Protein AF-A0A9E2EL98-F1 (afdb_monomer)

Mean predicted aligned error: 14.35 Å

Sequence (299 aa):
DPASYAAAVPWDEVLGGDLSAVLELLADGTGERVPTVVANRTGRFPDSGSRRTQDLTLAYEVVGEVEAIPLMAARRTTMLVRRDTVLAWAQANAEISGWSDLELEAGDEPVDDNDLLLALQAWLVSTDSPGGVADFLGSIGQSPNLLQTRSGALEDASFSAPRWAFDYLRLLAFVSIPLAIVVYAFAVVEERRRIAVAHALLRRMGVGRSSASAALAIEVAALIALAALLGLATAAVLTFTVAGQFDPLPRLLPQLTPVIAAGAFALAALIAFVGATVVWWSARRSAARADIAEVLRVG

Radius of gyration: 35.28 Å; Cα contacts (8 Å, |Δi|>4): 208; chains: 1; bounding box: 67×45×109 Å

Secondary structure (DSSP, 8-state):
-HHHHHHHS-B-GGGTTSHHHHHHHTT---SSSEEEEEES--S---SEEEEE-SS-EEEEEEEEEES--TT--SSS-EEE--HHHHHHHHHHTTTTTTGGGS-----S----HHHHHSSS------SS-HHHHHHHHHHTT--------HHHHHTSHHHHHHHHHHHHHHHHHHHHHHHHHHHHHHHHHHHHHHHHHHHHHHHHTT--HHHHHHHHHHHHHHHHHHHHHHHHHHHHHHHHHHGGGS-S-TTS---------HHHHHHHHHHHHHHHHHHHHHHHHHHTTS-HHHHTT--

Structure (mmCIF, N/CA/C/O backbone):
data_AF-A0A9E2EL98-F1
#
_entry.id   AF-A0A9E2EL98-F1
#
loop_
_atom_site.group_PDB
_atom_site.id
_atom_site.type_symbol
_atom_site.label_atom_id
_atom_site.label_alt_id
_atom_site.label_comp_id
_atom_site.label_asym_id
_atom_site.label_entity_id
_atom_site.label_seq_id
_atom_site.pdbx_PDB_ins_code
_atom_site.Cartn_x
_atom_site.Cartn_y
_atom_site.Cartn_z
_atom_site.occupancy
_atom_site.B_iso_or_equiv
_atom_site.auth_seq_id
_atom_site.auth_comp_id
_atom_site.auth_asym_id
_atom_site.auth_atom_id
_atom_site.pdbx_PDB_model_num
ATOM 1 N N . ASP A 1 1 ? 25.372 -2.760 -14.343 1.00 47.16 1 ASP A N 1
ATOM 2 C CA . ASP A 1 1 ? 25.953 -3.498 -13.199 1.00 47.16 1 ASP A CA 1
ATOM 3 C C . ASP A 1 1 ? 25.507 -4.969 -13.217 1.00 47.16 1 ASP A C 1
ATOM 5 O O . ASP A 1 1 ? 24.315 -5.236 -13.084 1.00 47.16 1 ASP A O 1
ATOM 9 N N . PRO A 1 2 ? 26.431 -5.928 -13.412 1.00 51.78 2 PRO A N 1
ATOM 10 C CA . PRO A 1 2 ? 26.136 -7.363 -13.447 1.00 51.78 2 PRO A CA 1
ATOM 11 C C . PRO A 1 2 ? 25.634 -7.917 -12.113 1.00 51.78 2 PRO A C 1
ATOM 13 O O . PRO A 1 2 ? 24.841 -8.856 -12.112 1.00 51.78 2 PRO A O 1
ATOM 16 N N . ALA A 1 3 ? 26.060 -7.340 -10.983 1.00 53.78 3 ALA A N 1
ATOM 17 C CA . ALA A 1 3 ? 25.685 -7.832 -9.660 1.00 53.78 3 ALA A CA 1
ATOM 18 C C . ALA A 1 3 ? 24.202 -7.563 -9.367 1.00 53.78 3 ALA A C 1
ATOM 20 O O . ALA A 1 3 ? 23.475 -8.457 -8.931 1.00 53.78 3 ALA A O 1
ATOM 21 N N . SER A 1 4 ? 23.718 -6.358 -9.678 1.00 54.94 4 SER A N 1
ATOM 22 C CA . SER A 1 4 ? 22.285 -6.043 -9.608 1.00 54.94 4 SER A CA 1
ATOM 23 C C . SER A 1 4 ? 21.458 -6.777 -10.665 1.00 54.94 4 SER A C 1
ATOM 25 O O . SER A 1 4 ? 20.308 -7.114 -10.394 1.00 54.94 4 SER A O 1
ATOM 27 N N . TYR A 1 5 ? 22.029 -7.084 -11.833 1.00 57.28 5 TYR A N 1
ATOM 28 C CA . TYR A 1 5 ? 21.361 -7.875 -12.871 1.00 57.28 5 TYR A CA 1
ATOM 29 C C . TYR A 1 5 ? 21.137 -9.331 -12.427 1.00 57.28 5 TYR A C 1
ATOM 31 O O . TYR A 1 5 ? 20.024 -9.841 -12.546 1.00 57.28 5 TYR A O 1
ATOM 39 N N . ALA A 1 6 ? 22.151 -9.965 -11.827 1.00 58.38 6 ALA A N 1
ATOM 40 C CA . ALA A 1 6 ? 22.045 -11.306 -11.250 1.00 58.38 6 ALA A CA 1
ATOM 41 C C . ALA A 1 6 ? 21.023 -11.376 -10.101 1.00 58.38 6 ALA A C 1
ATOM 43 O O . ALA A 1 6 ? 20.295 -12.354 -9.979 1.00 58.38 6 ALA A O 1
ATOM 44 N N . ALA A 1 7 ? 20.921 -10.321 -9.287 1.00 57.41 7 ALA A N 1
ATOM 45 C CA . ALA A 1 7 ? 19.943 -10.248 -8.200 1.00 57.41 7 ALA A CA 1
ATOM 46 C C . ALA A 1 7 ? 18.507 -9.935 -8.669 1.00 57.41 7 ALA A C 1
ATOM 48 O O . ALA A 1 7 ? 17.549 -10.245 -7.961 1.00 57.41 7 ALA A O 1
ATOM 49 N N . ALA A 1 8 ? 18.345 -9.287 -9.827 1.00 56.75 8 ALA A N 1
ATOM 50 C CA . ALA A 1 8 ? 17.046 -8.857 -10.346 1.00 56.75 8 ALA A CA 1
ATOM 51 C C . ALA A 1 8 ? 16.354 -9.907 -11.226 1.00 56.75 8 ALA A C 1
ATOM 53 O O . ALA A 1 8 ? 15.151 -9.788 -11.473 1.00 56.75 8 ALA A O 1
ATOM 54 N N . VAL A 1 9 ? 17.095 -10.906 -11.708 1.00 59.84 9 VAL A N 1
ATOM 55 C CA . VAL A 1 9 ? 16.595 -11.927 -12.628 1.00 59.84 9 VAL A CA 1
ATOM 56 C C . VAL A 1 9 ? 16.722 -13.301 -11.981 1.00 59.84 9 VAL A C 1
ATOM 58 O O . VAL A 1 9 ? 17.837 -13.719 -11.677 1.00 59.84 9 VAL A O 1
ATOM 61 N N . PRO A 1 10 ? 15.614 -14.033 -11.783 1.00 62.38 10 PRO A N 1
ATOM 62 C CA . PRO A 1 10 ? 15.695 -15.451 -11.481 1.00 62.38 10 PRO A CA 1
ATOM 63 C C . PRO A 1 10 ? 16.167 -16.178 -12.747 1.00 62.38 10 PRO A C 1
ATOM 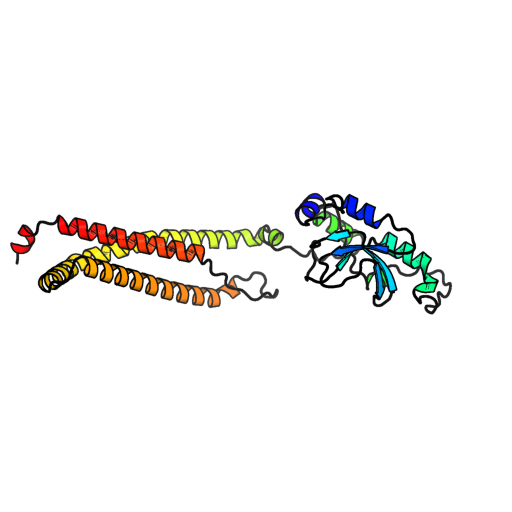65 O O . PRO A 1 10 ? 15.384 -16.426 -13.666 1.00 62.38 10 PRO A O 1
ATOM 68 N N . TRP A 1 11 ? 17.470 -16.446 -12.822 1.00 67.44 11 TRP A N 1
ATOM 69 C CA . TRP A 1 11 ? 18.055 -17.281 -13.868 1.00 67.44 11 TRP A CA 1
ATOM 70 C C . TRP A 1 11 ? 17.629 -18.730 -13.658 1.00 67.44 11 TRP A C 1
ATOM 72 O O . TRP A 1 11 ? 17.652 -19.226 -12.532 1.00 67.44 11 TRP A O 1
ATOM 82 N N . ASP A 1 12 ? 17.259 -19.405 -14.742 1.00 68.19 12 ASP A N 1
ATOM 83 C CA . ASP A 1 12 ? 17.154 -20.861 -14.745 1.00 68.19 12 ASP A CA 1
ATOM 84 C C . ASP A 1 12 ? 18.538 -21.461 -14.426 1.00 68.19 12 ASP A C 1
ATOM 86 O O . ASP A 1 12 ? 19.564 -20.927 -14.860 1.00 68.19 12 ASP A O 1
ATOM 90 N N . GLU A 1 13 ? 18.585 -22.561 -13.669 1.00 71.50 13 GLU A N 1
ATOM 91 C CA . GLU A 1 13 ? 19.832 -23.271 -13.344 1.00 71.50 13 GLU A CA 1
ATOM 92 C C . GLU A 1 13 ? 20.600 -23.676 -14.613 1.00 71.50 13 GLU A C 1
ATOM 94 O O . GLU A 1 13 ? 21.832 -23.714 -14.609 1.00 71.50 13 GLU A O 1
ATOM 99 N N . VAL A 1 14 ? 19.884 -23.899 -15.721 1.00 67.06 14 VAL A N 1
ATOM 100 C CA . VAL A 1 14 ? 20.458 -24.221 -17.037 1.00 67.06 14 VAL A CA 1
ATOM 101 C C . VAL A 1 14 ? 21.307 -23.074 -17.606 1.00 67.06 14 VAL A C 1
ATOM 103 O O . VAL A 1 14 ? 22.232 -23.321 -18.375 1.00 67.06 14 VAL A O 1
ATOM 106 N N . LEU A 1 15 ? 21.050 -21.826 -17.208 1.00 69.75 15 LEU A N 1
ATOM 107 C CA . LEU A 1 15 ? 21.740 -20.637 -17.719 1.00 69.75 15 LEU A CA 1
ATOM 108 C C . LEU A 1 15 ? 22.993 -20.251 -16.915 1.00 69.75 15 LEU A C 1
ATOM 110 O O . LEU A 1 15 ? 23.554 -19.184 -17.139 1.00 69.75 15 LEU A O 1
ATOM 114 N N . GLY A 1 16 ? 23.436 -21.089 -15.971 1.00 66.19 16 GLY A N 1
ATOM 115 C CA . GLY A 1 16 ? 24.693 -20.893 -15.234 1.00 66.19 16 GLY A CA 1
ATOM 116 C C . GLY A 1 16 ? 24.658 -19.807 -14.150 1.00 66.19 16 GLY A C 1
ATOM 117 O O . GLY A 1 16 ? 25.671 -19.563 -13.500 1.00 66.19 16 GLY A O 1
ATOM 118 N N . GLY A 1 17 ? 23.500 -19.184 -13.909 1.00 71.44 17 GLY A N 1
ATOM 119 C CA . GLY A 1 17 ? 23.267 -18.262 -12.791 1.00 71.44 17 GLY A CA 1
ATOM 120 C C . GLY A 1 17 ? 23.860 -16.855 -12.942 1.00 71.44 17 GLY A C 1
ATOM 121 O O . GLY A 1 17 ? 23.625 -16.016 -12.069 1.00 71.44 17 GLY A O 1
ATOM 122 N N . ASP A 1 18 ? 24.590 -16.568 -14.023 1.00 77.69 18 ASP A N 1
ATOM 123 C CA . ASP A 1 18 ? 25.124 -15.238 -14.313 1.00 77.69 18 ASP A CA 1
ATOM 124 C C . ASP A 1 18 ? 24.991 -14.838 -15.795 1.00 77.69 18 ASP A C 1
ATOM 126 O O . ASP A 1 18 ? 24.697 -15.641 -16.679 1.00 77.69 18 ASP A O 1
ATOM 130 N N . LEU A 1 19 ? 25.177 -13.542 -16.065 1.00 77.88 19 LEU A N 1
ATOM 131 C CA . LEU A 1 19 ? 25.077 -12.982 -17.415 1.00 77.88 19 LEU A CA 1
ATOM 132 C C . LEU A 1 19 ? 26.160 -13.530 -18.358 1.00 77.88 19 LEU A C 1
ATOM 134 O O . LEU A 1 19 ? 25.923 -13.625 -19.560 1.00 77.88 19 LEU A O 1
ATOM 138 N N . SER A 1 20 ? 27.342 -13.867 -17.843 1.00 81.81 20 SER A N 1
ATOM 139 C CA . SER A 1 20 ? 28.461 -14.340 -18.661 1.00 81.81 20 SER A CA 1
ATOM 140 C C . SER A 1 20 ? 28.147 -15.709 -19.257 1.00 81.81 20 SER A C 1
ATOM 142 O O . SER A 1 20 ? 28.318 -15.897 -20.458 1.00 81.81 20 SER A O 1
ATOM 144 N N . ALA A 1 21 ? 27.589 -16.616 -18.455 1.00 83.88 21 ALA A N 1
ATOM 145 C CA . ALA A 1 21 ? 27.146 -17.933 -18.895 1.00 83.88 21 ALA A CA 1
ATOM 146 C C . ALA A 1 21 ? 26.037 -17.841 -19.957 1.00 83.88 21 ALA A C 1
ATOM 148 O O . ALA A 1 21 ? 26.081 -18.544 -20.964 1.00 83.88 21 ALA A O 1
ATOM 149 N N . VAL A 1 22 ? 25.090 -16.909 -19.799 1.00 84.00 22 VAL A N 1
ATOM 150 C CA . VAL A 1 22 ? 24.064 -16.630 -20.821 1.00 84.00 22 VAL A CA 1
ATOM 151 C C . VAL A 1 22 ? 24.697 -16.134 -22.124 1.00 84.00 22 VAL A C 1
ATOM 153 O O . VAL A 1 22 ? 24.295 -16.556 -23.207 1.00 84.00 22 VAL A O 1
ATOM 156 N N . LEU A 1 23 ? 25.683 -15.238 -22.043 1.00 86.00 23 LEU A N 1
ATOM 157 C CA . LEU A 1 23 ? 26.374 -14.706 -23.220 1.00 86.00 23 LEU A CA 1
ATOM 158 C C . LEU A 1 23 ? 27.228 -15.764 -23.929 1.00 86.00 23 LEU A C 1
ATOM 160 O O . LEU A 1 23 ? 27.284 -15.746 -25.159 1.00 86.00 23 LEU A O 1
ATOM 164 N N . GLU A 1 24 ? 27.860 -16.675 -23.188 1.00 89.19 24 GLU A N 1
ATOM 165 C CA . GLU A 1 24 ? 28.582 -17.830 -23.741 1.00 89.19 24 GLU A CA 1
ATOM 166 C C . GLU A 1 24 ? 27.625 -18.799 -24.440 1.00 89.19 24 GLU A C 1
ATOM 168 O O . GLU A 1 24 ? 27.861 -19.192 -25.580 1.00 89.19 24 GLU A O 1
ATOM 173 N N . LEU A 1 25 ? 26.488 -19.096 -23.815 1.00 87.94 25 LEU A N 1
ATOM 174 C CA . LEU A 1 25 ? 25.453 -19.968 -24.369 1.00 87.94 25 LEU A CA 1
ATOM 175 C C . LEU A 1 25 ? 24.800 -19.377 -25.636 1.00 87.94 25 LEU A C 1
ATOM 177 O O . LEU A 1 25 ? 24.469 -20.104 -26.568 1.00 87.94 25 LEU A O 1
ATOM 181 N N . LEU A 1 26 ? 24.684 -18.048 -25.728 1.00 89.69 26 LEU A N 1
ATOM 182 C CA . LEU A 1 26 ? 24.273 -17.348 -26.955 1.00 89.69 26 LEU A CA 1
ATOM 183 C C . LEU A 1 26 ? 25.394 -17.229 -28.010 1.00 89.69 26 LEU A C 1
ATOM 185 O O . LEU A 1 26 ? 25.130 -16.811 -29.143 1.00 89.69 26 LEU A O 1
ATOM 189 N N . ALA A 1 27 ? 26.643 -17.543 -27.657 1.00 89.50 27 ALA A N 1
ATOM 190 C CA . ALA A 1 27 ? 27.786 -17.504 -28.567 1.00 89.50 27 ALA A CA 1
ATOM 191 C C . ALA A 1 27 ? 28.021 -18.838 -29.293 1.00 89.50 27 ALA A C 1
ATOM 193 O O . ALA A 1 27 ? 28.543 -18.820 -30.405 1.00 89.50 27 ALA A O 1
ATOM 194 N N . ASP A 1 28 ? 27.619 -19.968 -28.702 1.00 83.88 28 ASP A N 1
ATOM 195 C CA . ASP A 1 28 ? 27.932 -21.331 -29.173 1.00 83.88 28 ASP A CA 1
ATOM 196 C C . ASP A 1 28 ? 27.048 -21.820 -30.346 1.00 83.88 28 ASP A C 1
ATOM 198 O O . ASP A 1 28 ? 26.645 -22.978 -30.438 1.00 83.88 28 ASP A O 1
ATOM 202 N N . GLY A 1 29 ? 26.677 -20.916 -31.256 1.00 75.12 29 GLY A N 1
ATOM 203 C CA . GLY A 1 29 ? 25.780 -21.227 -32.369 1.00 75.12 29 GLY A CA 1
ATOM 204 C C . GLY A 1 29 ? 26.440 -22.083 -33.457 1.00 75.12 29 GLY A C 1
ATOM 205 O O . GLY A 1 29 ? 27.493 -21.735 -33.983 1.00 75.12 29 GLY A O 1
ATOM 206 N N . THR A 1 30 ? 25.761 -23.150 -33.885 1.00 62.72 30 THR A N 1
ATOM 207 C CA . THR A 1 30 ? 26.194 -24.099 -34.936 1.00 62.72 30 THR A CA 1
ATOM 208 C C . THR A 1 30 ? 26.043 -23.576 -36.375 1.00 62.72 30 THR A C 1
ATOM 210 O O . THR A 1 30 ? 26.222 -24.322 -37.335 1.00 62.72 30 THR A O 1
ATOM 213 N N . GLY A 1 31 ? 25.717 -22.292 -36.556 1.00 75.62 31 GLY A N 1
ATOM 214 C CA . GLY A 1 31 ? 25.619 -21.621 -37.859 1.00 75.62 31 GLY A CA 1
ATOM 215 C C . GLY A 1 31 ? 24.298 -21.823 -38.615 1.00 75.62 31 GLY A C 1
ATOM 216 O O . GLY A 1 31 ? 23.915 -20.948 -39.388 1.00 75.62 31 GLY A O 1
ATOM 217 N N . GLU A 1 32 ? 23.549 -22.903 -38.367 1.00 88.44 32 GLU A N 1
ATOM 218 C CA . GLU A 1 32 ? 22.250 -23.133 -39.031 1.00 88.44 32 GLU A CA 1
ATOM 219 C C . GLU A 1 32 ? 21.087 -22.378 -38.366 1.00 88.44 32 GLU A C 1
ATOM 221 O O . GLU A 1 32 ? 20.127 -21.980 -39.033 1.00 88.44 32 GLU A O 1
ATOM 226 N N . ARG A 1 33 ? 21.155 -22.155 -37.049 1.00 92.06 33 ARG A N 1
ATOM 227 C CA . ARG A 1 33 ? 20.121 -21.475 -36.256 1.00 92.06 33 ARG A CA 1
ATOM 228 C C . ARG A 1 33 ? 20.754 -20.541 -35.240 1.00 92.06 33 ARG A C 1
ATOM 230 O O . ARG A 1 33 ? 21.850 -20.795 -34.748 1.00 92.06 33 ARG A O 1
ATOM 237 N N . VAL A 1 34 ? 20.040 -19.471 -34.907 1.00 92.81 34 VAL A N 1
ATOM 238 C CA . VAL A 1 34 ? 20.481 -18.507 -33.904 1.00 92.81 34 VAL A CA 1
ATOM 239 C C . VAL A 1 34 ? 20.081 -18.990 -32.506 1.00 92.81 34 VAL A C 1
ATOM 241 O O . VAL A 1 34 ? 18.877 -19.085 -32.223 1.00 92.81 34 VAL A O 1
ATOM 244 N N . PRO A 1 35 ? 21.054 -19.271 -31.617 1.00 94.44 35 PRO A N 1
ATOM 245 C CA . PRO A 1 35 ? 20.766 -19.582 -30.226 1.00 94.44 35 PRO A CA 1
ATOM 246 C C . PRO A 1 35 ? 20.025 -18.403 -29.594 1.00 94.44 35 PRO A C 1
ATOM 248 O O . PRO A 1 35 ? 20.417 -17.241 -29.721 1.00 94.44 35 PRO A O 1
ATOM 251 N N . THR A 1 36 ? 18.898 -18.709 -28.966 1.00 92.06 36 THR A N 1
ATOM 252 C CA . THR A 1 36 ? 17.969 -17.741 -28.392 1.00 92.06 36 THR A CA 1
ATOM 253 C C . THR A 1 36 ? 17.626 -18.127 -26.962 1.00 92.06 36 THR A C 1
ATOM 255 O O . THR A 1 36 ? 17.241 -19.264 -26.697 1.00 92.06 36 THR A O 1
ATOM 258 N N . VAL A 1 37 ? 17.669 -17.165 -26.045 1.00 91.31 37 VAL A N 1
ATOM 259 C CA . VAL A 1 37 ? 17.065 -17.320 -24.716 1.00 91.31 37 VAL A CA 1
ATOM 260 C C . VAL A 1 37 ? 15.674 -16.700 -24.739 1.00 91.31 37 VAL A C 1
ATOM 262 O O . VAL A 1 37 ? 15.493 -15.567 -25.189 1.00 91.31 37 VAL A O 1
ATOM 265 N N . VAL A 1 38 ? 14.662 -17.439 -24.292 1.00 90.12 38 VAL A N 1
ATOM 266 C CA . VAL A 1 38 ? 13.271 -16.971 -24.315 1.00 90.12 38 VAL A CA 1
ATOM 267 C C . VAL A 1 38 ? 12.865 -16.490 -22.935 1.00 90.12 38 VAL A C 1
ATOM 269 O O . VAL A 1 38 ? 12.894 -17.239 -21.967 1.00 90.12 38 VAL A O 1
ATOM 272 N N . ALA A 1 39 ? 12.423 -15.242 -22.853 1.00 88.00 39 ALA A N 1
ATOM 273 C CA . ALA A 1 39 ? 11.878 -14.688 -21.630 1.00 88.00 39 ALA A CA 1
ATOM 274 C C . ALA A 1 39 ? 10.357 -14.705 -21.617 1.00 88.00 39 ALA A C 1
ATOM 276 O O . ALA A 1 39 ? 9.718 -14.321 -22.606 1.00 88.00 39 ALA A O 1
ATOM 277 N N . ASN A 1 40 ? 9.788 -15.082 -20.469 1.00 84.62 40 ASN A N 1
ATOM 278 C CA . ASN A 1 40 ? 8.350 -15.113 -20.225 1.00 84.62 40 ASN A CA 1
ATOM 279 C C . ASN A 1 40 ? 7.621 -15.892 -21.341 1.00 84.62 40 ASN A C 1
ATOM 281 O O . ASN A 1 40 ? 6.801 -15.352 -22.102 1.00 84.62 40 ASN A O 1
ATOM 285 N N . ARG A 1 41 ? 7.979 -17.174 -21.491 1.00 84.81 41 ARG A N 1
ATOM 286 C CA . ARG A 1 41 ? 7.365 -18.08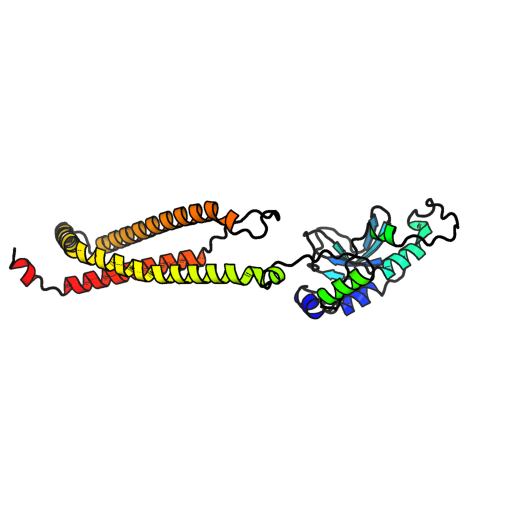8 -22.460 1.00 84.81 41 ARG A CA 1
ATOM 287 C C . ARG A 1 41 ? 5.882 -18.246 -22.122 1.00 84.81 41 ARG A C 1
ATOM 289 O O . ARG A 1 41 ? 5.501 -18.883 -21.147 1.00 84.81 41 ARG A O 1
ATOM 296 N N . THR A 1 42 ? 5.023 -17.628 -22.928 1.00 77.88 42 THR A N 1
ATOM 297 C CA . THR A 1 42 ? 3.569 -17.694 -22.758 1.00 77.88 42 THR A CA 1
ATOM 298 C C . THR A 1 42 ? 2.970 -18.512 -23.894 1.00 77.88 42 THR A C 1
ATOM 300 O O . THR A 1 42 ? 3.159 -18.208 -25.071 1.00 77.88 42 THR A O 1
ATOM 303 N N . GLY A 1 43 ? 2.245 -19.578 -23.551 1.00 81.12 43 GLY A N 1
ATOM 304 C CA . GLY A 1 43 ? 1.627 -20.470 -24.534 1.00 81.12 43 GLY A CA 1
ATOM 305 C C . GLY A 1 43 ? 2.620 -21.392 -25.255 1.00 81.12 43 GLY A C 1
ATOM 306 O O . GLY A 1 43 ? 3.652 -21.770 -24.711 1.00 81.12 43 GLY A O 1
ATOM 307 N N . ARG A 1 44 ? 2.282 -21.796 -26.488 1.00 79.25 44 ARG A N 1
ATOM 308 C CA . ARG A 1 44 ? 3.093 -22.706 -27.320 1.00 79.25 44 ARG A CA 1
ATOM 309 C C . ARG A 1 44 ? 4.110 -21.932 -28.162 1.00 79.25 44 ARG A C 1
ATOM 311 O O . ARG A 1 44 ? 3.989 -21.872 -29.383 1.00 79.25 44 ARG A O 1
ATOM 318 N N . PHE A 1 45 ? 5.094 -21.317 -27.520 1.00 85.31 45 PHE A N 1
ATOM 319 C CA . PHE A 1 45 ? 6.337 -20.989 -28.225 1.00 85.31 45 PHE A CA 1
ATOM 320 C C . PHE A 1 45 ? 7.070 -22.317 -28.488 1.00 85.31 45 PHE A C 1
ATOM 322 O O . PHE A 1 45 ? 7.057 -23.132 -27.573 1.00 85.31 45 PHE A O 1
ATOM 329 N N . PRO A 1 46 ? 7.591 -22.630 -29.684 1.00 90.69 46 PRO A N 1
ATOM 330 C CA . PRO A 1 46 ? 8.312 -23.883 -29.932 1.00 90.69 46 PRO A CA 1
ATOM 331 C C . PRO A 1 46 ? 9.802 -23.765 -29.560 1.00 90.69 46 PRO A C 1
ATOM 333 O O . PRO A 1 46 ? 10.349 -22.667 -29.562 1.00 90.69 46 PRO A O 1
ATOM 336 N N . ASP A 1 47 ? 10.462 -24.894 -29.272 1.00 93.62 47 ASP A N 1
ATOM 337 C CA . ASP A 1 47 ? 11.896 -24.925 -28.908 1.00 93.62 47 ASP A CA 1
ATOM 338 C C . ASP A 1 47 ? 12.817 -24.590 -30.087 1.00 93.62 47 ASP A C 1
ATOM 340 O O . ASP A 1 47 ? 13.979 -24.251 -29.918 1.00 93.62 47 ASP A O 1
ATOM 344 N N . SER A 1 48 ? 12.303 -24.660 -31.311 1.00 93.69 48 SER A N 1
ATOM 345 C CA . SER A 1 48 ? 12.982 -24.139 -32.490 1.00 93.69 48 SER A CA 1
ATOM 346 C C . SER A 1 48 ? 11.975 -23.765 -33.568 1.00 93.69 48 SER A C 1
ATOM 348 O O . SER A 1 48 ? 10.829 -24.228 -33.570 1.00 93.69 48 SER A O 1
ATOM 350 N N . GLY A 1 49 ? 12.391 -22.911 -34.496 1.00 90.94 49 GLY A N 1
ATOM 351 C CA . GLY A 1 49 ? 11.558 -22.519 -35.623 1.00 90.94 49 GLY A CA 1
ATOM 352 C C . GLY A 1 49 ? 12.142 -21.344 -36.386 1.00 90.94 49 GLY A C 1
ATOM 353 O O . GLY A 1 49 ? 13.309 -21.005 -36.239 1.00 90.94 49 GLY A O 1
ATOM 354 N N . SER A 1 50 ? 11.311 -20.705 -37.199 1.00 88.62 50 SER A N 1
ATOM 355 C CA . SER A 1 50 ? 11.648 -19.455 -37.875 1.00 88.62 50 SER A CA 1
ATOM 356 C C . SER A 1 50 ? 10.714 -18.347 -37.404 1.00 88.62 50 SER A C 1
ATOM 358 O O . SER A 1 50 ? 9.492 -18.531 -37.373 1.00 88.62 50 SER A O 1
ATOM 360 N N . ARG A 1 51 ? 11.260 -17.188 -37.042 1.00 85.25 51 ARG A N 1
ATOM 361 C CA . ARG A 1 51 ? 10.494 -16.000 -36.665 1.00 85.25 51 ARG A CA 1
ATOM 362 C C . ARG A 1 51 ? 10.717 -14.924 -37.718 1.00 85.25 51 ARG A C 1
ATOM 364 O O . ARG A 1 51 ? 11.837 -14.473 -37.912 1.00 85.25 51 ARG A O 1
ATOM 371 N N . ARG A 1 52 ? 9.643 -14.503 -38.382 1.00 79.88 52 ARG A N 1
ATOM 372 C CA . ARG A 1 52 ? 9.685 -13.380 -39.319 1.00 79.88 52 ARG A CA 1
ATOM 373 C C . ARG A 1 52 ? 9.537 -12.065 -38.550 1.00 79.88 52 ARG A C 1
ATOM 375 O O . ARG A 1 52 ? 8.515 -11.858 -37.892 1.00 79.88 52 ARG A O 1
ATOM 382 N N . THR A 1 53 ? 10.564 -11.225 -38.591 1.00 75.75 53 THR A N 1
ATOM 383 C CA . THR A 1 53 ? 10.484 -9.789 -38.291 1.00 75.75 53 THR A CA 1
ATOM 384 C C . THR A 1 53 ? 10.030 -9.048 -39.554 1.00 75.75 53 THR A C 1
ATOM 386 O O . THR A 1 53 ? 9.619 -9.685 -40.526 1.00 75.75 53 THR A O 1
ATOM 389 N N . GLN A 1 54 ? 10.026 -7.714 -39.548 1.00 70.00 54 GLN A N 1
ATOM 390 C CA . GLN A 1 54 ? 9.676 -6.956 -40.754 1.00 70.00 54 GLN A CA 1
ATOM 391 C C . GLN A 1 54 ? 10.643 -7.275 -41.909 1.00 70.00 54 GLN A C 1
ATOM 393 O O . GLN A 1 54 ? 10.176 -7.541 -43.017 1.00 70.00 54 GLN A O 1
ATOM 398 N N . ASP A 1 55 ? 11.936 -7.418 -41.598 1.00 68.00 55 ASP A N 1
ATOM 399 C CA . ASP A 1 55 ? 13.006 -7.444 -42.606 1.00 68.00 55 ASP A CA 1
ATOM 400 C C . ASP A 1 55 ? 13.807 -8.761 -42.638 1.00 68.00 55 ASP A C 1
ATOM 402 O O . ASP A 1 55 ? 14.574 -9.018 -43.566 1.00 68.00 55 ASP A O 1
ATOM 406 N N . LEU A 1 56 ? 13.626 -9.640 -41.642 1.00 77.12 56 LEU A N 1
ATOM 407 C CA . LEU A 1 56 ? 14.402 -10.875 -41.514 1.00 77.12 56 LEU A CA 1
ATOM 408 C C . LEU A 1 56 ? 13.532 -12.058 -41.085 1.00 77.12 56 LEU A C 1
ATOM 410 O O . LEU A 1 56 ? 12.752 -11.978 -40.138 1.00 77.12 56 LEU A O 1
ATOM 414 N N . THR A 1 57 ? 13.704 -13.205 -41.739 1.00 84.19 57 THR A N 1
ATOM 415 C CA . THR A 1 57 ? 13.198 -14.481 -41.214 1.00 84.19 57 THR A CA 1
ATOM 416 C C . THR A 1 57 ? 14.318 -15.168 -40.452 1.00 84.19 57 THR A C 1
ATOM 418 O O . THR A 1 57 ? 15.177 -15.784 -41.061 1.00 84.19 57 THR A O 1
ATOM 421 N N . LEU A 1 58 ? 14.315 -15.053 -39.125 1.00 87.50 58 LEU A N 1
ATOM 422 C CA . LEU A 1 58 ? 15.352 -15.591 -38.248 1.00 87.50 58 LEU A CA 1
ATOM 423 C C . LEU A 1 58 ? 15.054 -17.050 -37.889 1.00 87.50 58 LEU A C 1
ATOM 425 O O . LEU A 1 58 ? 14.057 -17.316 -37.209 1.00 87.50 58 LEU A O 1
ATOM 429 N N . ALA A 1 59 ? 15.905 -17.991 -38.301 1.00 92.00 59 ALA A N 1
ATOM 430 C CA . ALA A 1 59 ? 15.860 -19.351 -37.769 1.00 92.00 59 ALA A CA 1
ATOM 431 C C . ALA A 1 59 ? 16.462 -19.357 -36.358 1.00 92.00 59 ALA A C 1
ATOM 433 O O . ALA A 1 59 ? 17.581 -18.891 -36.164 1.00 92.00 59 ALA A O 1
ATOM 434 N N . TYR A 1 60 ? 15.723 -19.859 -35.374 1.00 93.50 60 TYR A N 1
ATOM 435 C CA . TYR A 1 60 ? 16.117 -19.834 -33.970 1.00 93.50 60 TYR A CA 1
ATOM 436 C C . TYR A 1 60 ? 16.050 -21.214 -33.324 1.00 93.50 60 TYR A C 1
ATOM 438 O O . TYR A 1 60 ? 15.262 -22.082 -33.719 1.00 93.50 60 TYR A O 1
ATOM 446 N N . GLU A 1 61 ? 16.854 -21.370 -32.280 1.00 95.25 61 GLU A N 1
ATOM 447 C CA . GLU A 1 61 ? 16.854 -22.506 -31.366 1.00 95.25 61 GLU A CA 1
ATOM 448 C C . GLU A 1 61 ? 16.870 -21.986 -29.929 1.00 95.25 61 GLU A C 1
ATOM 450 O O . GLU A 1 61 ? 17.677 -21.125 -29.580 1.00 95.25 61 GLU A O 1
ATOM 455 N N . VAL A 1 62 ? 15.931 -22.455 -29.111 1.00 93.31 62 VAL A N 1
ATOM 456 C CA . VAL A 1 62 ? 15.801 -22.049 -27.714 1.00 93.31 62 VAL A CA 1
ATOM 457 C C . VAL A 1 62 ? 16.821 -22.823 -26.894 1.00 93.31 62 VAL A C 1
ATOM 459 O O . VAL A 1 62 ? 16.667 -24.019 -26.668 1.00 93.31 62 VAL A O 1
ATOM 462 N N . VAL A 1 63 ? 17.855 -22.120 -26.450 1.00 93.69 63 VAL A N 1
ATOM 463 C CA . VAL A 1 63 ? 18.958 -22.680 -25.654 1.00 93.69 63 VAL A CA 1
ATOM 464 C C . VAL A 1 63 ? 18.744 -22.496 -24.150 1.00 93.69 63 VAL A C 1
ATOM 466 O O . VAL A 1 63 ? 19.430 -23.111 -23.341 1.00 93.69 63 VAL A O 1
ATOM 469 N N . GLY A 1 64 ? 17.757 -21.685 -23.762 1.00 90.69 64 GLY A N 1
ATOM 470 C CA . GLY A 1 64 ? 17.323 -21.554 -22.378 1.00 90.69 64 GLY A CA 1
ATOM 471 C C . GLY A 1 64 ? 16.116 -20.637 -22.220 1.00 90.69 64 GLY A C 1
ATOM 472 O O . GLY A 1 64 ? 15.711 -19.933 -23.151 1.00 90.69 64 GLY A O 1
ATOM 473 N N . GLU A 1 65 ? 15.542 -20.640 -21.021 1.00 90.19 65 GLU A N 1
ATOM 474 C CA . GLU A 1 65 ? 14.389 -19.817 -20.668 1.00 90.19 65 GLU A CA 1
ATOM 475 C C . GLU A 1 65 ? 14.661 -18.981 -19.420 1.00 90.19 65 GLU A C 1
ATOM 477 O O . GLU A 1 65 ? 15.393 -19.390 -18.525 1.00 90.19 65 GLU A O 1
ATOM 482 N N . VAL A 1 66 ? 14.052 -17.799 -19.357 1.00 87.25 66 VAL A N 1
ATOM 483 C CA . VAL A 1 66 ? 14.019 -16.969 -18.147 1.00 87.25 66 VAL A CA 1
ATOM 484 C C . VAL A 1 66 ? 12.601 -16.496 -17.874 1.00 87.25 66 VAL A C 1
ATOM 486 O O . VAL A 1 66 ? 11.815 -16.245 -18.791 1.00 87.25 66 VAL A O 1
ATOM 489 N N . GLU A 1 67 ? 12.244 -16.330 -16.603 1.00 80.81 67 GLU A N 1
ATOM 490 C CA . GLU A 1 67 ? 10.899 -15.861 -16.255 1.00 80.81 67 GLU A CA 1
ATOM 491 C C . GLU A 1 67 ? 10.686 -14.401 -16.685 1.00 80.81 67 GLU A C 1
ATOM 493 O O . GLU A 1 67 ? 9.619 -14.040 -17.183 1.00 80.81 67 GLU A O 1
ATOM 498 N N . ALA A 1 68 ? 11.714 -13.560 -16.548 1.00 77.50 68 ALA A N 1
ATOM 499 C CA . ALA A 1 68 ? 11.680 -12.153 -16.928 1.00 77.50 68 ALA A CA 1
ATOM 500 C C . ALA A 1 68 ? 13.086 -11.620 -17.232 1.00 77.50 68 ALA A C 1
ATOM 502 O O . ALA A 1 68 ? 14.077 -12.144 -16.738 1.00 77.50 68 ALA A O 1
ATOM 503 N N . ILE A 1 69 ? 13.159 -10.535 -18.006 1.00 74.06 69 ILE A N 1
ATOM 504 C CA . ILE A 1 69 ? 14.387 -9.762 -18.240 1.00 74.06 69 ILE A CA 1
ATOM 505 C C . ILE A 1 69 ? 14.161 -8.352 -17.691 1.00 74.06 69 ILE A C 1
ATOM 507 O O . ILE A 1 69 ? 13.034 -7.838 -17.783 1.00 74.06 69 ILE A O 1
ATOM 511 N N . PRO A 1 70 ? 15.192 -7.675 -17.160 1.00 60.31 70 PRO A N 1
ATOM 512 C CA . PRO A 1 70 ? 15.071 -6.288 -16.753 1.00 60.31 70 PRO A CA 1
ATOM 513 C C . PRO A 1 70 ? 14.608 -5.437 -17.935 1.00 60.31 70 PRO A C 1
ATOM 515 O O . PRO A 1 70 ? 15.044 -5.640 -19.064 1.00 60.31 70 PRO A O 1
ATOM 518 N N . LEU A 1 71 ? 13.713 -4.484 -17.660 1.00 56.00 71 LEU A N 1
ATOM 519 C CA . LEU A 1 71 ? 13.113 -3.571 -18.646 1.00 56.00 71 LEU A CA 1
ATOM 520 C C . LEU A 1 71 ? 12.074 -4.194 -19.600 1.00 56.00 71 LEU A C 1
ATOM 522 O O . LEU A 1 71 ? 11.583 -3.501 -20.493 1.00 56.00 71 LEU A O 1
ATOM 526 N N . MET A 1 72 ? 11.635 -5.440 -19.381 1.00 65.50 72 MET A N 1
ATOM 527 C CA . MET A 1 72 ? 10.435 -5.948 -20.056 1.00 65.50 72 MET A CA 1
ATOM 528 C C . MET A 1 72 ? 9.195 -5.150 -19.629 1.00 65.50 72 MET A C 1
ATOM 530 O O . MET A 1 72 ? 8.659 -5.323 -18.537 1.00 65.50 72 MET A O 1
ATOM 534 N N . ALA A 1 73 ? 8.711 -4.285 -20.523 1.00 48.50 73 ALA A N 1
ATOM 535 C CA . ALA A 1 73 ? 7.539 -3.441 -20.278 1.00 48.50 73 ALA A CA 1
ATOM 536 C C . ALA A 1 73 ? 6.210 -4.225 -20.244 1.00 48.50 73 ALA A C 1
ATOM 538 O O . ALA A 1 73 ? 5.200 -3.715 -19.763 1.00 48.50 73 ALA A O 1
ATOM 539 N N . ALA A 1 74 ? 6.183 -5.461 -20.755 1.00 64.88 74 ALA A N 1
ATOM 540 C CA . ALA A 1 74 ? 4.985 -6.291 -20.806 1.00 64.88 74 ALA A CA 1
ATOM 541 C C . ALA A 1 74 ? 5.311 -7.777 -20.610 1.00 64.88 74 ALA A C 1
ATOM 543 O O . ALA A 1 74 ? 6.373 -8.244 -21.016 1.00 64.88 74 ALA A O 1
ATOM 544 N N . ARG A 1 75 ? 4.339 -8.539 -20.083 1.00 72.88 75 ARG A N 1
ATOM 545 C CA . ARG A 1 75 ? 4.350 -10.014 -20.058 1.00 72.88 75 ARG A CA 1
ATOM 546 C C . ARG A 1 75 ? 4.120 -10.602 -21.458 1.00 72.88 75 ARG A C 1
ATOM 548 O O . ARG A 1 75 ? 3.202 -11.392 -21.668 1.00 72.88 75 ARG A O 1
ATOM 555 N N . ARG A 1 76 ? 4.935 -10.204 -22.430 1.00 78.31 76 ARG A N 1
ATOM 556 C CA . ARG A 1 76 ? 5.004 -10.834 -23.753 1.00 78.31 76 ARG A CA 1
ATOM 557 C C . ARG A 1 76 ? 6.218 -11.747 -23.802 1.00 78.31 76 ARG A C 1
ATOM 559 O O . ARG A 1 76 ? 7.153 -11.553 -23.036 1.00 78.31 76 ARG A O 1
ATOM 566 N N . THR A 1 77 ? 6.175 -12.753 -24.661 1.00 83.94 77 THR A N 1
ATOM 567 C CA . THR A 1 77 ? 7.336 -13.610 -24.901 1.00 83.94 77 THR A CA 1
ATOM 568 C C . THR A 1 77 ? 8.381 -12.829 -25.688 1.00 83.94 77 THR A C 1
ATOM 570 O O . THR A 1 77 ? 8.067 -12.299 -26.757 1.00 83.94 77 THR A O 1
ATOM 573 N N . THR A 1 78 ? 9.595 -12.750 -25.148 1.00 86.50 78 THR A N 1
ATOM 574 C CA . THR A 1 78 ? 10.713 -11.979 -25.710 1.00 86.50 78 THR A CA 1
ATOM 575 C C . THR A 1 78 ? 11.863 -12.920 -26.042 1.00 86.50 78 THR A C 1
ATOM 577 O O . THR A 1 78 ? 12.182 -13.801 -25.253 1.00 86.50 78 THR A O 1
ATOM 580 N N . MET A 1 79 ? 12.477 -12.738 -27.210 1.00 88.06 79 MET A N 1
ATOM 581 C CA . MET A 1 79 ? 13.651 -13.496 -27.646 1.00 88.06 79 MET A CA 1
ATOM 582 C C . MET A 1 79 ? 14.906 -12.657 -27.394 1.00 88.06 79 MET A C 1
ATOM 584 O O . MET A 1 79 ? 15.014 -11.547 -27.912 1.00 88.06 79 MET A O 1
ATOM 588 N N . LEU A 1 80 ? 15.833 -13.179 -26.599 1.00 88.00 80 LEU A N 1
ATOM 589 C CA . LEU A 1 80 ? 17.182 -12.650 -26.433 1.00 88.00 80 LEU A CA 1
ATOM 590 C C . LEU A 1 80 ? 18.105 -13.367 -27.404 1.00 88.00 80 LEU A C 1
ATOM 592 O O . LEU A 1 80 ? 18.210 -14.592 -27.371 1.00 88.00 80 LEU A O 1
ATOM 596 N N . VAL A 1 81 ? 18.798 -12.596 -28.225 1.00 88.88 81 VAL A N 1
ATOM 597 C CA . VAL A 1 81 ? 19.788 -13.097 -29.174 1.00 88.88 81 VAL A CA 1
ATOM 598 C C . VAL A 1 81 ? 21.030 -12.228 -29.094 1.00 88.88 81 VAL A C 1
ATOM 600 O O . VAL A 1 81 ? 20.942 -11.024 -28.837 1.00 88.88 81 VAL A O 1
ATOM 603 N N . ARG A 1 82 ? 22.199 -12.825 -29.317 1.00 88.25 82 ARG A N 1
ATOM 604 C CA . ARG A 1 82 ? 23.442 -12.064 -29.432 1.00 88.25 82 ARG A CA 1
ATOM 605 C C . ARG A 1 82 ? 23.529 -11.444 -30.826 1.00 88.25 82 ARG A C 1
ATOM 607 O O . ARG A 1 82 ? 23.368 -12.141 -31.825 1.00 88.25 82 ARG A O 1
ATOM 614 N N . ARG A 1 83 ? 23.809 -10.136 -30.887 1.00 83.56 83 ARG A N 1
ATOM 615 C CA . ARG A 1 83 ? 23.886 -9.373 -32.146 1.00 83.56 83 ARG A CA 1
ATOM 616 C C . ARG A 1 83 ? 24.860 -10.004 -33.139 1.00 83.56 83 ARG A C 1
ATOM 618 O O . ARG A 1 83 ? 24.466 -10.274 -34.266 1.00 83.56 83 ARG A O 1
ATOM 625 N N . ASP A 1 84 ? 26.089 -10.275 -32.706 1.00 85.75 84 ASP A N 1
ATOM 626 C CA . ASP A 1 84 ? 27.136 -10.834 -33.572 1.00 85.75 84 ASP A CA 1
ATOM 627 C C . ASP A 1 84 ? 26.699 -12.164 -34.198 1.00 85.75 84 ASP A C 1
ATOM 629 O O . ASP A 1 84 ? 26.926 -12.400 -35.380 1.00 85.75 84 ASP A O 1
ATOM 633 N N . THR A 1 85 ? 26.002 -13.004 -33.426 1.00 88.19 85 THR A N 1
ATOM 634 C CA . THR A 1 85 ? 25.490 -14.299 -33.886 1.00 88.19 85 THR A CA 1
ATOM 635 C C . THR A 1 85 ? 24.379 -14.133 -34.922 1.00 88.19 85 THR A C 1
ATOM 637 O O . THR A 1 85 ? 24.357 -14.855 -35.915 1.00 88.19 85 THR A O 1
ATOM 640 N N . VAL A 1 86 ? 23.478 -13.162 -34.733 1.00 86.75 86 VAL A N 1
ATOM 641 C CA . VAL A 1 86 ? 22.433 -12.833 -35.719 1.00 86.75 86 VAL A CA 1
ATOM 642 C C . VAL A 1 86 ? 23.050 -12.315 -37.014 1.00 86.75 86 VAL A C 1
ATOM 644 O O . VAL A 1 86 ? 22.633 -12.744 -38.086 1.00 86.75 86 VAL A O 1
ATOM 647 N N . LEU A 1 87 ? 24.043 -11.426 -36.925 1.00 83.56 87 LEU A N 1
ATOM 648 C CA . LEU A 1 87 ? 24.724 -10.867 -38.094 1.00 83.56 87 LEU A CA 1
ATOM 649 C C . LEU A 1 87 ? 25.496 -11.945 -38.862 1.00 83.56 87 LEU A C 1
ATOM 651 O O . LEU A 1 87 ? 25.330 -12.061 -40.074 1.00 83.56 87 LEU A O 1
ATOM 655 N N . ALA A 1 88 ? 26.266 -12.783 -38.162 1.00 85.94 88 ALA A N 1
ATOM 656 C CA . ALA A 1 88 ? 26.988 -13.898 -38.771 1.00 85.94 88 ALA A CA 1
ATOM 657 C C . ALA A 1 88 ? 26.032 -14.897 -39.443 1.00 85.94 88 ALA A C 1
ATOM 659 O O . ALA A 1 88 ? 26.281 -15.341 -40.564 1.00 85.94 88 ALA A O 1
ATOM 660 N N . TRP A 1 89 ? 24.907 -15.211 -38.791 1.00 89.00 89 TRP A N 1
ATOM 661 C CA . TRP A 1 89 ? 23.869 -16.069 -39.360 1.00 89.00 89 TRP A CA 1
ATOM 662 C C . TRP A 1 89 ? 23.220 -15.440 -40.598 1.00 89.00 89 TRP A C 1
ATOM 664 O O . TRP A 1 89 ? 23.083 -16.115 -41.617 1.00 89.00 89 TRP A O 1
ATOM 674 N N . ALA A 1 90 ? 22.854 -14.157 -40.543 1.00 85.12 90 ALA A N 1
ATOM 675 C CA . ALA A 1 90 ? 22.242 -13.449 -41.666 1.00 85.12 90 ALA A CA 1
ATOM 676 C C . ALA A 1 90 ? 23.189 -13.387 -42.873 1.00 85.12 90 ALA A C 1
ATOM 678 O O . ALA A 1 90 ? 22.763 -13.649 -43.995 1.00 85.12 90 ALA A O 1
ATOM 679 N N . GLN A 1 91 ? 24.480 -13.134 -42.637 1.00 83.69 91 GLN A N 1
ATOM 680 C CA . GLN A 1 91 ? 25.506 -13.134 -43.678 1.00 83.69 91 GLN A CA 1
ATOM 681 C C . GLN A 1 91 ? 25.680 -14.521 -44.316 1.00 83.69 91 GLN A C 1
ATOM 683 O O . GLN A 1 91 ? 25.794 -14.625 -45.535 1.00 83.69 91 GLN A O 1
ATOM 688 N N . ALA A 1 92 ? 25.662 -15.590 -43.514 1.00 85.62 92 ALA A N 1
ATOM 689 C CA . ALA A 1 92 ? 25.778 -16.962 -44.008 1.00 85.62 92 ALA A CA 1
ATOM 690 C C . ALA A 1 92 ? 24.525 -17.454 -44.759 1.00 85.62 92 ALA A C 1
ATOM 692 O O . ALA A 1 92 ? 24.622 -18.365 -45.578 1.00 85.62 92 ALA A O 1
ATOM 693 N N . ASN A 1 93 ? 23.356 -16.860 -44.493 1.00 83.75 93 ASN A N 1
ATOM 694 C CA . ASN A 1 93 ? 22.057 -17.306 -45.007 1.00 83.75 93 ASN A CA 1
ATOM 695 C C . ASN A 1 93 ? 21.371 -16.264 -45.911 1.00 83.75 93 ASN A C 1
ATOM 697 O O . ASN A 1 93 ? 20.154 -16.329 -46.102 1.00 83.75 93 ASN A O 1
ATOM 701 N N . ALA A 1 94 ? 22.131 -15.326 -46.486 1.00 74.94 94 ALA A N 1
ATOM 702 C CA . ALA A 1 94 ? 21.610 -14.234 -47.314 1.00 74.94 94 ALA A CA 1
ATOM 703 C C . ALA A 1 94 ? 20.769 -14.718 -48.518 1.00 74.94 94 ALA A C 1
ATOM 705 O O . ALA A 1 94 ? 19.808 -14.062 -48.916 1.00 74.94 94 ALA A O 1
ATOM 706 N N . GLU A 1 95 ? 21.071 -15.902 -49.065 1.00 67.31 95 GLU A N 1
ATOM 707 C CA . GLU A 1 95 ? 20.280 -16.520 -50.142 1.00 67.31 95 GLU A CA 1
ATOM 708 C C . GLU A 1 95 ? 18.892 -17.001 -49.672 1.00 67.31 95 GLU A C 1
ATOM 710 O O . GLU A 1 95 ? 17.932 -16.996 -50.439 1.00 67.31 95 GLU A O 1
ATOM 715 N N . ILE A 1 96 ? 18.761 -17.407 -48.404 1.00 63.50 96 ILE A N 1
ATOM 716 C CA . ILE A 1 96 ? 17.540 -18.007 -47.835 1.00 63.50 96 ILE A CA 1
ATOM 717 C C . ILE A 1 96 ? 16.611 -16.935 -47.252 1.00 63.50 96 ILE A C 1
ATOM 719 O O . ILE A 1 96 ? 15.390 -17.103 -47.235 1.00 63.50 96 ILE A O 1
ATOM 723 N N . SER A 1 97 ? 17.161 -15.815 -46.781 1.00 58.59 97 SER A N 1
ATOM 724 C CA . SER A 1 97 ? 16.399 -14.750 -46.122 1.00 58.59 97 SER A CA 1
ATOM 725 C C . SER A 1 97 ? 15.522 -13.921 -47.072 1.00 58.59 97 SER A C 1
ATOM 727 O O . SER A 1 97 ? 14.769 -13.071 -46.596 1.00 58.59 97 SER A O 1
ATOM 729 N N . GLY A 1 98 ? 15.567 -14.172 -48.387 1.00 55.69 98 GLY A N 1
ATOM 730 C CA . GLY A 1 98 ? 14.865 -13.367 -49.394 1.00 55.69 98 GLY A CA 1
ATOM 731 C C . GLY A 1 98 ? 15.550 -12.027 -49.667 1.00 55.69 98 GLY A C 1
ATOM 732 O O . GLY A 1 98 ? 14.915 -11.102 -50.162 1.00 55.69 98 GLY A O 1
ATOM 733 N N . TRP A 1 99 ? 16.836 -11.919 -49.324 1.00 57.31 99 TRP A N 1
ATOM 734 C CA . TRP A 1 99 ? 17.648 -10.719 -49.526 1.00 57.31 99 TRP A CA 1
ATOM 735 C C . TRP A 1 99 ? 18.209 -10.620 -50.954 1.00 57.31 99 TRP A C 1
ATOM 737 O O . TRP A 1 99 ? 18.874 -9.645 -51.276 1.00 57.31 99 TRP A O 1
ATOM 747 N N . SER A 1 100 ? 17.913 -11.591 -51.827 1.00 52.97 100 SER A N 1
ATOM 748 C CA . SER A 1 100 ? 18.373 -11.619 -53.222 1.00 52.97 100 SER A CA 1
ATOM 749 C C . SER A 1 100 ? 17.779 -10.522 -54.113 1.00 52.97 100 SER A C 1
ATOM 751 O O . SER A 1 100 ? 18.360 -10.231 -55.152 1.00 52.97 100 SER A O 1
ATOM 753 N N . ASP A 1 101 ? 16.641 -9.931 -53.725 1.00 48.66 101 ASP A N 1
ATOM 754 C CA . ASP A 1 101 ? 15.935 -8.909 -54.520 1.00 48.66 101 ASP A CA 1
ATOM 755 C C . ASP A 1 101 ? 16.228 -7.473 -54.052 1.00 48.66 101 ASP A C 1
ATOM 757 O O . ASP A 1 101 ? 15.856 -6.509 -54.722 1.00 48.66 101 ASP A O 1
ATOM 761 N N . LEU A 1 102 ? 16.923 -7.310 -52.922 1.00 48.44 102 LEU A N 1
ATOM 762 C CA . LEU A 1 102 ? 17.701 -6.101 -52.689 1.00 48.44 102 LEU A CA 1
ATOM 763 C C . LEU A 1 102 ? 18.951 -6.283 -53.539 1.00 48.44 102 LEU A C 1
ATOM 765 O O . LEU A 1 102 ? 19.913 -6.906 -53.095 1.00 48.44 102 LEU A O 1
ATOM 769 N N . GLU A 1 103 ? 18.899 -5.822 -54.790 1.00 42.25 103 GLU 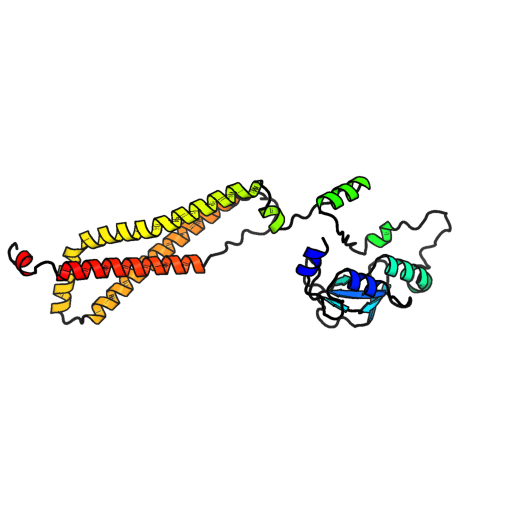A N 1
ATOM 770 C CA . GLU A 1 103 ? 20.096 -5.658 -55.605 1.00 42.25 103 GLU A CA 1
ATOM 771 C C . GLU A 1 103 ? 21.101 -4.865 -54.764 1.00 42.25 103 GLU A C 1
ATOM 773 O O . GLU A 1 103 ? 21.030 -3.643 -54.648 1.00 42.25 103 GLU A O 1
ATOM 778 N N . LEU A 1 104 ? 22.037 -5.593 -54.155 1.00 44.94 104 LEU A N 1
ATOM 779 C CA . LEU A 1 104 ? 23.385 -5.138 -53.887 1.00 44.94 104 LEU A CA 1
ATOM 780 C C . LEU A 1 104 ? 23.943 -4.742 -55.257 1.00 44.94 104 LEU A C 1
ATOM 782 O O . LEU A 1 104 ? 24.717 -5.482 -55.868 1.00 44.94 104 LEU A O 1
ATOM 786 N N . GLU A 1 105 ? 23.516 -3.589 -55.784 1.00 41.47 105 GLU A N 1
ATOM 787 C CA . GLU A 1 105 ? 24.388 -2.805 -56.635 1.00 41.47 105 GLU A CA 1
ATOM 788 C C . GLU A 1 105 ? 25.695 -2.776 -55.859 1.00 41.47 105 GLU A C 1
ATOM 790 O O . GLU A 1 105 ? 25.746 -2.294 -54.729 1.00 41.47 105 GLU A O 1
ATOM 795 N N . ALA A 1 106 ? 26.721 -3.403 -56.427 1.00 43.91 106 ALA A N 1
ATOM 796 C CA . ALA A 1 106 ? 28.067 -3.447 -55.887 1.00 43.91 106 ALA A CA 1
ATOM 797 C C . ALA A 1 106 ? 28.705 -2.045 -55.946 1.00 43.91 106 ALA A C 1
ATOM 799 O O . ALA A 1 106 ? 29.790 -1.861 -56.492 1.00 43.91 106 ALA A O 1
ATOM 800 N N . GLY A 1 107 ? 27.986 -1.034 -55.462 1.00 45.03 107 GLY A N 1
ATOM 801 C CA . GLY A 1 107 ? 28.541 0.209 -54.991 1.00 45.03 107 GLY A CA 1
ATOM 802 C C . GLY A 1 107 ? 29.211 -0.079 -53.658 1.00 45.03 107 GLY A C 1
ATOM 803 O O . GLY A 1 107 ? 28.654 -0.769 -52.810 1.00 45.03 107 GLY A O 1
ATOM 804 N N . ASP A 1 108 ? 30.422 0.438 -53.500 1.00 47.75 108 ASP A N 1
ATOM 805 C CA . ASP A 1 108 ? 31.301 0.331 -52.331 1.00 47.75 108 ASP A CA 1
ATOM 806 C C . ASP A 1 108 ? 30.706 0.882 -51.010 1.00 47.75 108 ASP A C 1
ATOM 808 O O . ASP A 1 108 ? 31.453 1.198 -50.082 1.00 47.75 108 ASP A O 1
ATOM 812 N N . GLU A 1 109 ? 29.386 1.032 -50.888 1.00 46.00 109 GLU A N 1
ATOM 813 C CA . GLU A 1 109 ? 28.758 1.506 -49.662 1.00 46.00 109 GLU A CA 1
ATOM 814 C C . GLU A 1 109 ? 28.413 0.310 -48.761 1.00 46.00 109 GLU A C 1
ATOM 816 O O . GLU A 1 109 ? 27.574 -0.521 -49.120 1.00 46.00 109 GLU A O 1
ATOM 821 N N . PRO A 1 110 ? 29.086 0.164 -47.603 1.00 51.19 110 PRO A N 1
ATOM 822 C CA . PRO A 1 110 ? 28.771 -0.893 -46.655 1.00 51.19 110 PRO A CA 1
ATOM 823 C C . PRO A 1 110 ? 27.303 -0.765 -46.249 1.00 51.19 110 PRO A C 1
ATOM 825 O O . PRO A 1 110 ? 26.855 0.330 -45.917 1.00 51.19 110 PRO A O 1
ATOM 828 N N . VAL A 1 111 ? 26.574 -1.884 -46.283 1.00 48.59 111 VAL A N 1
ATOM 829 C CA . VAL A 1 111 ? 25.206 -1.993 -45.756 1.00 48.59 111 VAL A CA 1
ATOM 830 C C . VAL A 1 111 ? 25.157 -1.272 -44.409 1.00 48.59 111 VAL A C 1
ATOM 832 O O . VAL A 1 111 ? 25.912 -1.624 -43.501 1.00 48.59 111 VAL A O 1
ATOM 835 N N . ASP A 1 112 ? 24.327 -0.233 -44.303 1.00 50.31 112 ASP A N 1
ATOM 836 C CA . ASP A 1 112 ? 24.216 0.556 -43.080 1.00 50.31 112 ASP A CA 1
ATOM 837 C C . ASP A 1 112 ? 23.631 -0.346 -41.986 1.00 50.31 112 ASP A C 1
ATOM 839 O O . ASP A 1 112 ? 22.442 -0.673 -41.980 1.00 50.31 112 ASP A O 1
ATOM 843 N N . ASP A 1 113 ? 24.492 -0.778 -41.061 1.00 52.09 113 ASP A N 1
ATOM 844 C CA . ASP A 1 113 ? 24.164 -1.609 -39.897 1.00 52.09 113 ASP A CA 1
ATOM 845 C C . ASP A 1 113 ? 22.942 -1.087 -39.114 1.00 52.09 113 ASP A C 1
ATOM 847 O O . ASP A 1 113 ? 22.319 -1.839 -38.359 1.00 52.09 113 ASP A O 1
ATOM 851 N N . ASN A 1 114 ? 22.591 0.194 -39.276 1.00 45.75 114 ASN A N 1
ATOM 852 C CA . ASN A 1 114 ? 21.447 0.832 -38.637 1.00 45.75 114 ASN A CA 1
ATOM 853 C C . ASN A 1 114 ? 20.078 0.362 -39.151 1.00 45.75 114 ASN A C 1
ATOM 855 O O . ASN A 1 114 ? 19.145 0.317 -38.344 1.00 45.75 114 ASN A O 1
ATOM 859 N N . ASP A 1 115 ? 19.932 -0.051 -40.413 1.00 45.72 115 ASP A N 1
ATOM 860 C CA . ASP A 1 115 ? 18.621 -0.477 -40.939 1.00 45.72 115 ASP A CA 1
ATOM 861 C C . ASP A 1 115 ? 18.188 -1.839 -40.368 1.00 45.72 115 ASP A C 1
ATOM 863 O O . ASP A 1 115 ? 17.018 -2.051 -40.046 1.00 45.72 115 ASP A O 1
ATOM 867 N N . LEU A 1 116 ? 19.145 -2.730 -40.087 1.00 48.72 116 LEU A N 1
ATOM 868 C CA . LEU A 1 116 ? 18.911 -3.990 -39.366 1.00 48.72 116 LEU A CA 1
ATOM 869 C C . LEU A 1 116 ? 18.544 -3.780 -37.884 1.00 48.72 116 LEU A C 1
ATOM 871 O O . LEU A 1 116 ? 17.877 -4.623 -37.273 1.00 48.72 116 LEU A O 1
ATOM 875 N N . LEU A 1 117 ? 18.973 -2.661 -37.291 1.00 45.44 117 LEU A N 1
ATOM 876 C CA . LEU A 1 117 ? 18.761 -2.334 -35.877 1.00 45.44 117 LEU A CA 1
ATOM 877 C C . LEU A 1 117 ? 17.376 -1.738 -35.593 1.00 45.44 117 LEU A C 1
ATOM 879 O O . LEU A 1 117 ? 16.951 -1.728 -34.439 1.00 45.44 117 LEU A O 1
ATOM 883 N N . LEU A 1 118 ? 16.635 -1.281 -36.605 1.00 44.16 118 LEU A N 1
ATOM 884 C CA . LEU A 1 118 ? 15.311 -0.681 -36.398 1.00 44.16 118 LEU A CA 1
ATOM 885 C C . LEU A 1 118 ? 14.210 -1.724 -36.117 1.00 44.16 118 LEU A C 1
ATOM 887 O O . LEU A 1 118 ? 13.227 -1.405 -35.444 1.00 44.16 118 LEU A O 1
ATOM 891 N N . ALA A 1 119 ? 14.395 -2.985 -36.532 1.00 46.44 119 ALA A N 1
ATOM 892 C CA . ALA A 1 119 ? 13.471 -4.090 -36.238 1.00 46.44 119 ALA A CA 1
ATOM 893 C C . ALA A 1 119 ? 13.806 -4.860 -34.941 1.00 46.44 119 ALA A C 1
ATOM 895 O O . ALA A 1 119 ? 12.954 -5.567 -34.392 1.00 46.44 119 ALA A O 1
ATOM 896 N N . LEU A 1 120 ? 15.035 -4.724 -34.437 1.00 52.56 120 LEU A N 1
ATOM 897 C CA . LEU A 1 120 ? 15.539 -5.377 -33.230 1.00 52.56 120 LEU A CA 1
ATOM 898 C C . LEU A 1 120 ? 15.776 -4.316 -32.161 1.00 52.56 120 LEU A C 1
ATOM 900 O O . LEU A 1 120 ? 16.717 -3.540 -32.248 1.00 52.56 120 LEU A O 1
ATOM 904 N N . GLN A 1 121 ? 14.949 -4.296 -31.115 1.00 57.66 121 GLN A N 1
ATOM 905 C CA . GLN A 1 121 ? 15.197 -3.422 -29.971 1.00 57.66 121 GLN A CA 1
ATOM 906 C C . GLN A 1 121 ? 16.536 -3.821 -29.329 1.00 57.66 121 GLN A C 1
ATOM 908 O O . GLN A 1 121 ? 16.615 -4.813 -28.605 1.00 57.66 121 GLN A O 1
ATOM 913 N N . ALA A 1 122 ? 17.601 -3.089 -29.655 1.00 57.41 122 ALA A N 1
ATOM 914 C CA . ALA A 1 122 ? 18.936 -3.358 -29.154 1.00 57.41 122 ALA A CA 1
ATOM 915 C C . ALA A 1 122 ? 19.001 -2.958 -27.678 1.00 57.41 122 ALA A C 1
ATOM 917 O O . ALA A 1 122 ? 18.833 -1.792 -27.318 1.00 57.41 122 ALA A O 1
ATOM 918 N N . TRP A 1 123 ? 19.235 -3.941 -26.814 1.00 60.53 123 TRP A N 1
ATOM 919 C CA . TRP A 1 123 ? 19.432 -3.713 -25.389 1.00 60.53 123 TRP A CA 1
ATOM 920 C C . TRP A 1 123 ? 20.928 -3.637 -25.111 1.00 60.53 123 TRP A C 1
ATOM 922 O O . TRP A 1 123 ? 2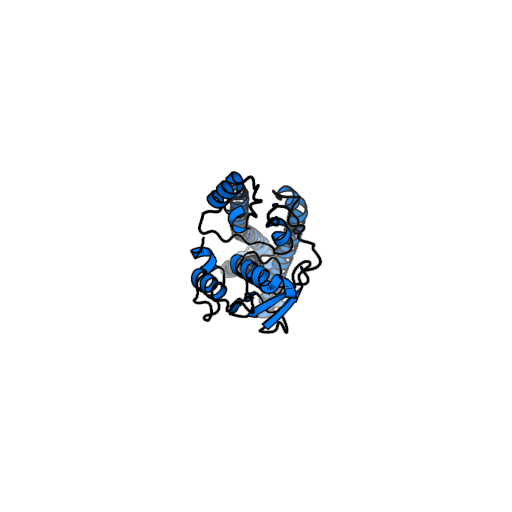1.645 -4.625 -25.260 1.00 60.53 123 TRP A O 1
ATOM 932 N N . LEU A 1 124 ? 21.406 -2.459 -24.709 1.00 61.03 124 LEU A N 1
ATOM 933 C CA . LEU A 1 124 ? 22.779 -2.295 -24.246 1.00 61.03 124 LEU A CA 1
ATOM 934 C C . LEU A 1 124 ? 22.863 -2.750 -22.785 1.00 61.03 124 LEU A C 1
ATOM 936 O O . LEU A 1 124 ? 22.332 -2.090 -21.892 1.00 61.03 124 LEU A O 1
ATOM 940 N N . VAL A 1 125 ? 23.536 -3.872 -22.537 1.00 65.06 125 VAL A N 1
ATOM 941 C CA . VAL A 1 125 ? 23.865 -4.323 -21.180 1.00 65.06 125 VAL A CA 1
ATOM 942 C C . VAL A 1 125 ? 25.303 -3.914 -20.892 1.00 65.06 125 VAL A C 1
ATOM 944 O O . VAL A 1 125 ? 26.223 -4.393 -21.545 1.00 65.06 125 VAL A O 1
ATOM 947 N N . SER A 1 126 ? 25.495 -3.005 -19.935 1.00 66.69 126 SER A N 1
ATOM 948 C CA . SER A 1 126 ? 26.823 -2.529 -19.535 1.00 66.69 126 SER A CA 1
ATOM 949 C C . SER A 1 126 ? 27.103 -2.801 -18.059 1.00 66.69 126 SER A C 1
ATOM 951 O O . SER A 1 126 ? 26.208 -2.790 -17.197 1.00 66.69 126 SER A O 1
ATOM 953 N N . THR A 1 127 ? 28.375 -3.052 -17.761 1.00 66.75 127 THR A N 1
ATOM 954 C CA . THR A 1 127 ? 28.875 -3.169 -16.393 1.00 66.75 127 THR A CA 1
ATOM 955 C C . THR A 1 127 ? 29.072 -1.813 -15.725 1.00 66.75 127 THR A C 1
ATOM 957 O O . THR A 1 127 ? 29.081 -1.759 -14.497 1.00 66.75 127 THR A O 1
ATOM 960 N N . ASP A 1 128 ? 29.170 -0.735 -16.506 1.00 68.19 128 ASP A N 1
ATOM 961 C CA . ASP A 1 128 ? 29.390 0.619 -16.003 1.00 68.19 128 ASP A CA 1
ATOM 962 C C . ASP A 1 128 ? 28.192 1.191 -15.237 1.00 68.19 128 ASP A C 1
ATOM 964 O O . ASP A 1 128 ? 27.047 0.730 -15.335 1.00 68.19 128 ASP A O 1
ATOM 968 N N . SER A 1 129 ? 28.476 2.234 -14.451 1.00 76.00 129 SER A N 1
ATOM 969 C CA . SER A 1 129 ? 27.436 3.046 -13.820 1.00 76.00 129 SER A CA 1
ATOM 970 C C . SER A 1 129 ? 26.558 3.725 -14.887 1.00 76.00 129 SER A C 1
ATOM 972 O O . SER A 1 129 ? 27.055 4.040 -15.971 1.00 76.00 129 SER A O 1
ATOM 974 N N . PRO A 1 130 ? 25.275 4.023 -14.599 1.00 72.75 130 PRO A N 1
ATOM 975 C CA . PRO A 1 130 ? 24.400 4.716 -15.547 1.00 72.75 130 PRO A CA 1
ATOM 976 C C . PRO A 1 130 ? 24.985 6.031 -16.083 1.00 72.75 130 PRO A C 1
ATOM 978 O O . PRO A 1 130 ? 24.780 6.349 -17.250 1.00 72.75 130 PRO A O 1
ATOM 981 N N . GLY A 1 131 ? 25.745 6.762 -15.255 1.00 76.81 131 GLY A N 1
ATOM 982 C CA . GLY A 1 131 ? 26.462 7.972 -15.670 1.00 76.81 131 GLY A CA 1
ATOM 983 C C . GLY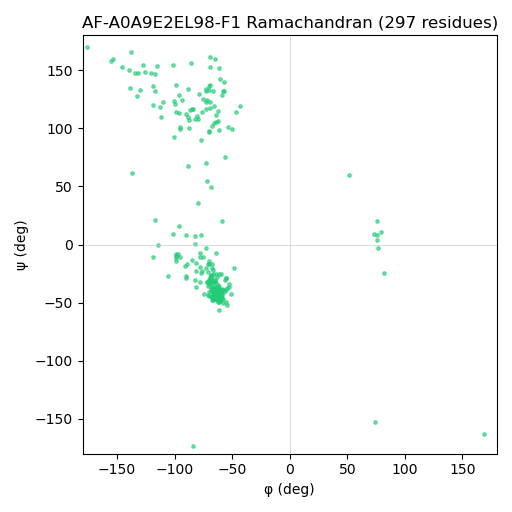 A 1 131 ? 27.574 7.679 -16.677 1.00 76.81 131 GLY A C 1
ATOM 984 O O . GLY A 1 131 ? 27.616 8.307 -17.724 1.00 76.81 131 GLY A O 1
ATOM 985 N N . GLY A 1 132 ? 28.396 6.655 -16.428 1.00 79.94 132 GLY A N 1
ATOM 986 C CA . GLY A 1 132 ? 29.454 6.248 -17.363 1.00 79.94 132 GLY A CA 1
ATOM 987 C C . GLY A 1 132 ? 28.912 5.775 -18.715 1.00 79.94 132 GLY A C 1
ATOM 988 O O . GLY A 1 132 ? 29.452 6.128 -19.761 1.00 79.94 132 GLY A O 1
ATOM 989 N N . VAL A 1 133 ? 27.789 5.047 -18.711 1.00 80.06 133 VAL A N 1
ATOM 990 C CA . VAL A 1 133 ? 27.091 4.663 -19.950 1.00 80.06 133 VAL A CA 1
ATOM 991 C C . VAL A 1 133 ? 26.528 5.890 -20.665 1.00 80.06 133 VAL A C 1
ATOM 993 O O . VAL A 1 133 ? 26.613 5.972 -21.889 1.00 80.06 133 VAL A O 1
ATOM 996 N N . ALA A 1 134 ? 25.967 6.848 -19.923 1.00 82.31 134 ALA A N 1
ATOM 997 C CA . ALA A 1 134 ? 25.430 8.064 -20.512 1.00 82.31 134 ALA A CA 1
ATOM 998 C C . ALA A 1 134 ? 26.523 8.932 -21.151 1.00 82.31 134 ALA A C 1
ATOM 1000 O O . ALA A 1 134 ? 26.337 9.408 -22.270 1.00 82.31 134 ALA A O 1
ATOM 1001 N N . ASP A 1 135 ? 27.671 9.067 -20.487 1.00 83.81 135 ASP A N 1
ATOM 1002 C CA . ASP A 1 135 ? 28.839 9.787 -20.997 1.00 83.81 135 ASP A CA 1
ATOM 1003 C C . ASP A 1 135 ? 29.417 9.105 -22.245 1.00 83.81 135 ASP A C 1
ATOM 1005 O O . ASP A 1 135 ? 29.715 9.773 -23.237 1.00 83.81 135 ASP A O 1
ATOM 1009 N N . PHE A 1 136 ? 29.512 7.769 -22.242 1.00 83.38 136 PHE A N 1
ATOM 1010 C CA . PHE A 1 136 ? 29.935 6.996 -23.412 1.00 83.38 136 PHE A CA 1
ATOM 1011 C C . PHE A 1 136 ? 28.985 7.196 -24.600 1.00 83.38 136 PHE A C 1
ATOM 1013 O O . PHE A 1 136 ? 29.438 7.510 -25.701 1.00 83.38 136 PHE A O 1
ATOM 1020 N N . LEU A 1 137 ? 27.672 7.078 -24.382 1.00 82.12 137 LEU A N 1
ATOM 1021 C CA . LEU A 1 137 ? 26.675 7.314 -25.429 1.00 82.12 137 LEU A CA 1
ATOM 1022 C C . LEU A 1 137 ? 26.734 8.765 -25.936 1.00 82.12 137 LEU A C 1
ATOM 1024 O O . LEU A 1 137 ? 26.733 8.988 -27.146 1.00 82.12 137 LEU A O 1
ATOM 1028 N N . GLY A 1 138 ? 26.906 9.735 -25.036 1.00 84.31 138 GLY A N 1
ATOM 1029 C CA . GLY A 1 138 ? 27.129 11.137 -25.389 1.00 84.31 138 GLY A CA 1
ATOM 1030 C C . GLY A 1 138 ? 28.376 11.341 -26.252 1.00 84.31 138 GLY A C 1
ATOM 1031 O O . GLY A 1 138 ? 28.341 12.114 -27.210 1.00 84.31 138 GLY A O 1
ATOM 1032 N N . SER A 1 139 ? 29.456 10.602 -25.976 1.00 89.19 139 SER A N 1
ATOM 1033 C CA . SER A 1 139 ? 30.705 10.684 -26.744 1.00 89.19 139 SER A CA 1
ATOM 1034 C C . SER A 1 139 ? 30.575 10.186 -28.188 1.00 89.19 139 SER A C 1
ATOM 1036 O O . SER A 1 139 ? 31.296 10.670 -29.058 1.00 89.19 139 SER A O 1
ATOM 1038 N N . ILE A 1 140 ? 29.619 9.290 -28.463 1.00 87.19 140 ILE A N 1
ATOM 1039 C CA . ILE A 1 140 ? 29.294 8.810 -29.817 1.00 87.19 140 ILE A CA 1
ATOM 1040 C C . ILE A 1 140 ? 28.115 9.572 -30.449 1.00 87.19 140 ILE A C 1
ATOM 1042 O O . ILE A 1 140 ? 27.527 9.114 -31.427 1.00 87.19 140 ILE A O 1
ATOM 1046 N N . GLY A 1 141 ? 27.746 10.731 -29.892 1.00 85.25 141 GLY A N 1
ATOM 1047 C CA . GLY A 1 141 ? 26.673 11.586 -30.408 1.00 85.25 141 GLY A CA 1
ATOM 1048 C C . GLY A 1 141 ? 25.255 11.080 -30.120 1.00 85.25 141 GLY A C 1
ATOM 1049 O O . GLY A 1 141 ? 24.290 11.655 -30.621 1.00 85.25 141 GLY A O 1
ATOM 1050 N N . GLN A 1 142 ? 25.104 10.035 -29.305 1.00 81.88 142 GLN A N 1
ATOM 1051 C CA . GLN A 1 142 ? 23.805 9.527 -28.874 1.00 81.88 142 GLN A CA 1
ATOM 1052 C C . GLN A 1 142 ? 23.357 10.265 -27.609 1.00 81.88 142 GLN A C 1
ATOM 1054 O O . GLN A 1 142 ? 24.124 10.435 -26.667 1.00 81.88 142 GLN A O 1
ATOM 1059 N N . SER A 1 143 ? 22.100 10.708 -27.568 1.00 73.19 143 SER A N 1
ATOM 1060 C CA . SER A 1 143 ? 21.510 11.350 -26.383 1.00 73.19 143 SER A CA 1
ATOM 1061 C C . SER A 1 143 ? 20.643 10.337 -25.634 1.00 73.19 143 SER A C 1
ATOM 1063 O O . SER A 1 143 ? 19.470 10.170 -25.984 1.00 73.19 143 SER A O 1
ATOM 1065 N N . PRO A 1 144 ? 21.187 9.610 -24.641 1.00 75.81 144 PRO A N 1
ATOM 1066 C CA . PRO A 1 144 ? 20.425 8.596 -23.935 1.00 75.81 144 PRO A CA 1
ATOM 1067 C C . PRO A 1 144 ? 19.312 9.240 -23.121 1.00 75.81 144 PRO A C 1
ATOM 1069 O O . PRO A 1 144 ? 19.528 10.177 -22.353 1.00 75.81 144 PRO A O 1
ATOM 1072 N N . ASN A 1 145 ? 18.111 8.684 -23.247 1.00 64.94 145 ASN A N 1
ATOM 1073 C CA . ASN A 1 145 ? 17.017 9.025 -22.359 1.00 64.94 145 ASN A CA 1
ATOM 1074 C C . ASN A 1 145 ? 17.114 8.107 -21.137 1.00 64.94 145 ASN A C 1
ATOM 1076 O O . ASN A 1 145 ? 16.766 6.926 -21.206 1.00 64.94 145 ASN A O 1
ATOM 1080 N N . LEU A 1 146 ? 17.659 8.622 -20.035 1.00 63.69 146 LEU A N 1
ATOM 1081 C CA . LEU A 1 146 ? 17.774 7.866 -18.792 1.00 63.69 146 LEU A CA 1
ATOM 1082 C C . LEU A 1 146 ? 16.369 7.621 -18.233 1.00 63.69 146 LEU A C 1
ATOM 1084 O O . LEU A 1 146 ? 15.745 8.502 -17.643 1.00 63.69 146 LEU A O 1
ATOM 1088 N N . LEU A 1 147 ? 15.862 6.406 -18.428 1.00 57.94 147 LEU A N 1
ATOM 1089 C CA . LEU A 1 147 ? 14.628 5.962 -17.795 1.00 57.94 147 LEU A CA 1
ATOM 1090 C C . LEU A 1 147 ? 14.901 5.777 -16.301 1.00 57.94 147 LEU A C 1
ATOM 1092 O O . LEU A 1 147 ? 15.452 4.766 -15.866 1.00 57.94 147 LEU A O 1
ATOM 1096 N N . GLN A 1 148 ? 14.540 6.787 -15.512 1.00 55.09 148 GLN A N 1
ATOM 1097 C CA . GLN A 1 148 ? 14.691 6.749 -14.066 1.00 55.09 148 GLN A CA 1
ATOM 1098 C C . GLN A 1 148 ? 13.704 5.724 -13.493 1.00 55.09 148 GLN A C 1
ATOM 1100 O O . GLN A 1 148 ? 12.484 5.839 -13.641 1.00 55.09 148 GLN A O 1
ATOM 1105 N N . THR A 1 149 ? 14.227 4.682 -12.853 1.00 58.34 149 THR A N 1
ATOM 1106 C CA . THR A 1 149 ? 13.395 3.718 -12.131 1.00 58.34 149 THR A CA 1
ATOM 1107 C C . THR A 1 149 ? 12.791 4.387 -10.894 1.00 58.34 149 THR A C 1
ATOM 1109 O O . THR A 1 149 ? 13.363 5.317 -10.327 1.00 58.34 149 THR A O 1
ATOM 1112 N N . ARG A 1 150 ? 11.624 3.910 -10.434 1.00 51.84 150 ARG A N 1
ATOM 1113 C CA . ARG A 1 150 ? 10.931 4.461 -9.252 1.00 51.84 150 ARG A CA 1
ATOM 1114 C C . ARG A 1 150 ? 11.833 4.529 -8.013 1.00 51.84 150 ARG A C 1
ATOM 1116 O O . ARG A 1 150 ? 11.704 5.463 -7.232 1.00 51.84 150 ARG A O 1
ATOM 1123 N N . SER A 1 151 ? 12.717 3.550 -7.824 1.00 51.66 151 SER A N 1
ATOM 1124 C CA . SER A 1 151 ? 13.697 3.543 -6.733 1.00 51.66 151 SER A CA 1
ATOM 1125 C C . SER A 1 151 ? 14.753 4.638 -6.904 1.00 51.66 151 SER A C 1
ATOM 1127 O O . SER A 1 151 ? 14.983 5.378 -5.956 1.00 51.66 151 SER A O 1
ATOM 1129 N N . GLY A 1 152 ? 15.303 4.816 -8.111 1.00 59.19 152 GLY A N 1
ATOM 1130 C CA . GLY A 1 152 ? 16.283 5.871 -8.395 1.00 59.19 152 GLY A CA 1
ATOM 1131 C C . GLY A 1 152 ? 15.703 7.287 -8.318 1.00 59.19 152 GLY A C 1
ATOM 1132 O O . GLY A 1 152 ? 16.384 8.204 -7.879 1.00 59.19 152 GLY A O 1
ATOM 1133 N N . ALA A 1 153 ? 14.426 7.468 -8.668 1.00 62.38 153 ALA A N 1
ATOM 1134 C CA . ALA A 1 153 ? 13.739 8.751 -8.504 1.00 62.38 153 ALA A CA 1
ATOM 1135 C C . ALA A 1 153 ? 13.478 9.088 -7.025 1.00 62.38 153 ALA A C 1
ATOM 1137 O O . ALA A 1 153 ? 13.541 10.246 -6.632 1.00 62.38 153 ALA A O 1
ATOM 1138 N N . LEU A 1 154 ? 13.208 8.088 -6.178 1.00 57.78 154 LEU A N 1
ATOM 1139 C CA . LEU A 1 154 ? 12.978 8.296 -4.741 1.00 57.78 154 LEU A CA 1
ATOM 1140 C C . LEU A 1 154 ? 14.254 8.635 -3.956 1.00 57.78 154 LEU A C 1
ATOM 1142 O O . LEU A 1 154 ? 14.151 9.165 -2.848 1.00 57.78 154 LEU A O 1
ATOM 1146 N N . GLU A 1 155 ? 15.423 8.310 -4.503 1.00 63.72 155 GLU A N 1
ATOM 1147 C CA . GLU A 1 155 ? 16.736 8.643 -3.937 1.00 63.72 155 GLU A CA 1
ATOM 1148 C C . GLU A 1 155 ? 17.214 10.045 -4.337 1.00 63.72 155 GLU A C 1
ATOM 1150 O O . GLU A 1 155 ? 18.127 10.587 -3.714 1.00 63.72 155 GLU A O 1
ATOM 1155 N N . ASP A 1 156 ? 16.559 10.667 -5.319 1.00 63.41 156 ASP A N 1
ATOM 1156 C CA . ASP A 1 156 ? 16.881 12.014 -5.763 1.00 63.41 156 ASP A CA 1
ATOM 1157 C C . ASP A 1 156 ? 16.516 13.051 -4.686 1.00 63.41 156 ASP A C 1
ATOM 1159 O O . ASP A 1 156 ? 15.447 12.998 -4.061 1.00 63.41 156 ASP A O 1
ATOM 1163 N N . ALA A 1 157 ? 17.397 14.033 -4.465 1.00 60.00 157 ALA A N 1
ATOM 1164 C CA . ALA A 1 157 ? 17.285 14.994 -3.359 1.00 60.00 157 ALA A CA 1
ATOM 1165 C C . ALA A 1 157 ? 15.937 15.746 -3.354 1.00 60.00 157 ALA A C 1
ATOM 1167 O O . ALA A 1 157 ? 15.413 16.091 -2.291 1.00 60.00 157 ALA A O 1
ATOM 1168 N N . SER A 1 158 ? 15.339 15.919 -4.534 1.00 64.62 158 SER A N 1
ATOM 1169 C CA . SER A 1 158 ? 14.043 16.563 -4.774 1.00 64.62 158 SER A CA 1
ATOM 1170 C C . SER A 1 158 ? 12.858 15.861 -4.086 1.00 64.62 158 SER A C 1
ATOM 1172 O O . SER A 1 158 ? 11.875 16.520 -3.746 1.00 64.62 158 SER A O 1
ATOM 1174 N N . PHE A 1 159 ? 12.944 14.555 -3.806 1.00 65.94 159 PHE A N 1
ATOM 1175 C CA . PHE A 1 159 ? 11.876 13.780 -3.152 1.00 65.94 159 PHE A CA 1
ATOM 1176 C C . PHE A 1 159 ? 12.060 13.613 -1.636 1.00 65.94 159 PHE A C 1
ATOM 1178 O O . PHE A 1 159 ? 11.138 13.173 -0.939 1.00 65.94 159 PHE A O 1
ATOM 1185 N N . SER A 1 160 ? 13.212 14.017 -1.096 1.00 73.56 160 SER A N 1
ATOM 1186 C CA . SER A 1 160 ? 13.505 13.915 0.339 1.00 73.56 160 SER A CA 1
ATOM 1187 C C . SER A 1 160 ? 12.607 14.824 1.192 1.00 73.56 160 SER A C 1
ATOM 1189 O O . SER A 1 160 ? 12.072 14.384 2.213 1.00 73.56 160 SER A O 1
ATOM 1191 N N . ALA A 1 161 ? 12.364 16.061 0.746 1.00 78.88 161 ALA A N 1
ATOM 1192 C CA . ALA A 1 161 ? 11.581 17.045 1.493 1.00 78.88 161 ALA A CA 1
ATOM 1193 C C . ALA A 1 161 ? 10.084 16.677 1.612 1.00 78.88 161 ALA A C 1
ATOM 1195 O O . ALA A 1 161 ? 9.570 16.682 2.736 1.00 78.88 161 ALA A O 1
ATOM 1196 N N . PRO A 1 162 ? 9.374 16.276 0.533 1.00 79.00 162 PRO A N 1
ATOM 1197 C CA . PRO A 1 162 ? 7.998 15.790 0.652 1.00 79.00 162 PRO A CA 1
ATOM 1198 C C . PRO A 1 162 ? 7.889 14.555 1.549 1.00 79.00 162 PRO A C 1
ATOM 1200 O O . PRO A 1 162 ? 6.973 14.464 2.366 1.00 79.00 162 PRO A O 1
ATOM 1203 N N . ARG A 1 163 ? 8.843 13.618 1.449 1.00 80.69 163 ARG A N 1
ATOM 1204 C CA . ARG A 1 163 ? 8.863 12.412 2.287 1.00 80.69 163 ARG A CA 1
ATOM 1205 C C . ARG A 1 163 ? 8.941 12.760 3.774 1.00 80.69 163 ARG A C 1
ATOM 1207 O O . ARG A 1 163 ? 8.148 12.239 4.554 1.00 80.69 163 ARG A O 1
ATOM 1214 N N . TRP A 1 164 ? 9.828 13.681 4.149 1.00 86.06 164 TRP A N 1
ATOM 1215 C CA . TRP A 1 164 ? 9.934 14.173 5.526 1.00 86.06 164 TRP A CA 1
ATOM 1216 C C . TRP A 1 164 ? 8.643 14.835 6.013 1.00 86.06 164 TRP A C 1
ATOM 1218 O O . TRP A 1 164 ? 8.208 14.577 7.136 1.00 86.06 164 TRP A O 1
ATOM 1228 N N . ALA A 1 165 ? 7.992 15.642 5.170 1.00 85.75 165 ALA A N 1
ATOM 1229 C CA . ALA A 1 165 ? 6.713 16.259 5.513 1.00 85.75 165 ALA A CA 1
ATOM 1230 C C . ALA A 1 165 ? 5.618 15.206 5.766 1.00 85.75 165 ALA A C 1
ATOM 1232 O O . ALA A 1 165 ? 4.885 15.301 6.753 1.00 85.75 165 ALA A O 1
ATOM 1233 N N . PHE A 1 166 ? 5.534 14.165 4.930 1.00 83.81 166 PHE A N 1
ATOM 1234 C CA . PHE A 1 166 ? 4.575 13.076 5.127 1.00 83.81 166 PHE A CA 1
ATOM 1235 C C . PHE A 1 166 ? 4.858 12.255 6.386 1.00 83.81 166 PHE A C 1
ATOM 1237 O O . PHE A 1 166 ? 3.918 11.913 7.107 1.00 83.81 166 PHE A O 1
ATOM 1244 N N . ASP A 1 167 ? 6.122 11.957 6.681 1.00 85.94 167 ASP A N 1
ATOM 1245 C CA . ASP A 1 167 ? 6.484 11.231 7.900 1.00 85.94 167 ASP A CA 1
ATOM 1246 C C . ASP A 1 167 ? 6.186 12.063 9.157 1.00 85.94 167 ASP A C 1
ATOM 1248 O O . ASP A 1 167 ? 5.655 11.532 10.136 1.00 85.94 167 ASP A O 1
ATOM 1252 N N . TYR A 1 168 ? 6.391 13.382 9.109 1.00 88.38 168 TYR A N 1
ATOM 1253 C CA . TYR A 1 168 ? 5.989 14.289 10.185 1.00 88.38 168 TYR A CA 1
ATOM 1254 C C . TYR A 1 168 ? 4.464 14.320 10.392 1.00 88.38 168 TYR A C 1
ATOM 1256 O O . TYR A 1 168 ? 3.988 14.199 11.524 1.00 88.38 168 TYR A O 1
ATOM 1264 N N . LEU A 1 169 ? 3.678 14.408 9.312 1.00 87.56 169 LEU A N 1
ATOM 1265 C CA . LEU A 1 169 ? 2.211 14.358 9.381 1.00 87.56 169 LEU A CA 1
ATOM 1266 C C . LEU A 1 169 ? 1.702 13.020 9.933 1.00 87.56 169 LEU A C 1
ATOM 1268 O O . LEU A 1 169 ? 0.757 12.998 10.723 1.00 87.56 169 LEU A O 1
ATOM 1272 N N . ARG A 1 170 ? 2.345 11.903 9.572 1.00 87.00 170 ARG A N 1
ATOM 1273 C CA . ARG A 1 170 ? 2.042 10.585 10.151 1.00 87.00 170 ARG A CA 1
ATOM 1274 C C . ARG A 1 170 ? 2.301 10.565 11.650 1.00 87.00 170 ARG A C 1
ATOM 1276 O O . ARG A 1 170 ? 1.475 10.051 12.401 1.00 87.00 170 ARG A O 1
ATOM 1283 N N . LEU A 1 171 ? 3.411 11.146 12.093 1.00 90.50 171 LEU A N 1
ATOM 1284 C CA . LEU A 1 171 ? 3.759 11.220 13.509 1.00 90.50 171 LEU A CA 1
ATOM 1285 C C . LEU A 1 171 ? 2.733 12.065 14.283 1.00 90.50 171 LEU A C 1
ATOM 1287 O O . LEU A 1 171 ? 2.238 11.628 15.322 1.00 90.50 171 LEU A O 1
ATOM 1291 N N . LEU A 1 172 ? 2.318 13.210 13.733 1.00 89.81 172 LEU A N 1
ATOM 1292 C CA . LEU A 1 172 ? 1.226 14.022 14.286 1.00 89.81 172 LEU A CA 1
ATOM 1293 C C . LEU A 1 172 ? -0.094 13.246 14.379 1.00 89.81 172 LEU A C 1
ATOM 1295 O O . LEU A 1 172 ? -0.771 13.306 15.408 1.00 89.81 172 LEU A O 1
ATOM 1299 N N . ALA A 1 173 ? -0.444 12.477 13.346 1.00 86.38 173 ALA A N 1
ATOM 1300 C CA . ALA A 1 173 ? -1.630 11.627 13.372 1.00 86.38 173 ALA A CA 1
ATOM 1301 C C . ALA A 1 173 ? -1.548 10.588 14.505 1.00 86.38 173 ALA A C 1
ATOM 1303 O O . ALA A 1 173 ? -2.513 10.429 15.252 1.00 86.38 173 ALA A O 1
ATOM 1304 N N . PHE A 1 174 ? -0.390 9.953 14.714 1.00 87.38 174 PHE A N 1
ATOM 1305 C CA . PHE A 1 174 ? -0.181 9.034 15.839 1.00 87.38 174 PHE A CA 1
ATOM 1306 C C . PHE A 1 174 ? -0.332 9.714 17.205 1.00 87.38 174 PHE A C 1
ATOM 1308 O O . PHE A 1 174 ? -0.941 9.133 18.101 1.00 87.38 174 PHE A O 1
ATOM 1315 N N . VAL A 1 175 ? 0.159 10.946 17.364 1.00 91.19 175 VAL A N 1
ATOM 1316 C CA . VAL A 1 175 ? 0.023 11.729 18.609 1.00 91.19 175 VAL A CA 1
ATOM 1317 C C . VAL A 1 175 ? -1.425 12.172 18.862 1.00 91.19 175 VAL A C 1
ATOM 1319 O O . VAL A 1 175 ? -1.842 12.307 20.013 1.00 91.19 175 VAL A O 1
ATOM 1322 N N . SER A 1 176 ? -2.234 12.341 17.814 1.00 89.12 176 SER A N 1
ATOM 1323 C CA . SER A 1 176 ? -3.647 12.716 17.962 1.00 89.12 176 SER A CA 1
ATOM 1324 C C . SER A 1 176 ? -4.507 11.620 18.610 1.00 89.12 176 SER A C 1
ATOM 1326 O O . SER A 1 176 ? -5.469 11.933 19.309 1.00 89.12 176 SER A O 1
ATOM 1328 N N . ILE A 1 177 ? -4.139 10.341 18.454 1.00 87.50 177 ILE A N 1
ATOM 1329 C CA . ILE A 1 177 ? -4.881 9.196 19.011 1.00 87.50 177 ILE A CA 1
ATOM 1330 C C . ILE A 1 177 ? -4.946 9.248 20.550 1.00 87.50 177 ILE A C 1
ATOM 1332 O O . ILE A 1 177 ? -6.054 9.245 21.093 1.00 87.50 177 ILE A O 1
ATOM 1336 N N . PRO A 1 178 ? -3.822 9.319 21.297 1.00 89.88 178 PRO A N 1
ATOM 1337 C CA . PRO A 1 178 ? -3.880 9.427 22.752 1.00 89.88 178 PRO A C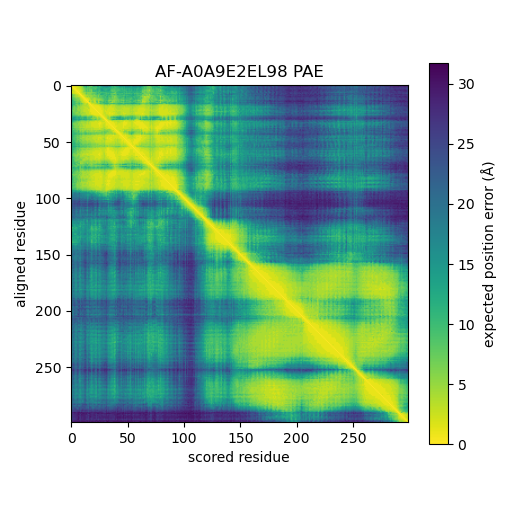A 1
ATOM 1338 C C . PRO A 1 178 ? -4.558 10.721 23.210 1.00 89.88 178 PRO A C 1
ATOM 1340 O O . PRO A 1 178 ? -5.283 10.696 24.203 1.00 89.88 178 PRO A O 1
ATOM 1343 N N . LEU A 1 179 ? -4.397 11.829 22.478 1.00 92.31 179 LEU A N 1
ATOM 1344 C CA . LEU A 1 179 ? -5.094 13.078 22.791 1.00 92.31 179 LEU A CA 1
ATOM 1345 C C . LEU A 1 179 ? -6.620 12.908 22.701 1.00 92.31 179 LEU A C 1
ATOM 1347 O O . LEU A 1 179 ? -7.336 13.326 23.609 1.00 92.31 179 LEU A O 1
ATOM 1351 N N . ALA A 1 180 ? -7.117 12.231 21.663 1.00 88.62 180 ALA A N 1
ATOM 1352 C CA . ALA A 1 180 ? -8.536 11.915 21.518 1.00 88.62 180 ALA A CA 1
ATOM 1353 C C . ALA A 1 180 ? -9.050 11.033 22.670 1.00 88.62 180 ALA A C 1
ATOM 1355 O O . ALA A 1 180 ? -10.137 11.279 23.192 1.00 88.62 180 ALA A O 1
ATOM 1356 N N . ILE A 1 181 ? -8.255 10.056 23.127 1.00 88.31 181 ILE A N 1
ATOM 1357 C CA . ILE A 1 181 ? -8.594 9.214 24.288 1.00 88.31 181 ILE A CA 1
ATOM 1358 C C . ILE A 1 181 ? -8.701 10.059 25.567 1.00 88.31 181 ILE A C 1
ATOM 1360 O O . ILE A 1 181 ? -9.626 9.860 26.355 1.00 88.31 181 ILE A O 1
ATOM 1364 N N . VAL A 1 182 ? -7.793 11.019 25.772 1.00 90.69 182 VAL A N 1
ATOM 1365 C CA . VAL A 1 182 ? -7.829 11.934 26.925 1.00 90.69 182 VAL A CA 1
ATOM 1366 C C . VAL A 1 182 ? -9.075 12.819 26.887 1.00 90.69 182 VAL A C 1
ATOM 1368 O O . VAL A 1 182 ? -9.785 12.913 27.887 1.00 90.69 182 VAL A O 1
ATOM 1371 N N . VAL A 1 183 ? -9.387 13.421 25.737 1.00 91.25 183 VAL A N 1
ATOM 1372 C CA . VAL A 1 183 ? -10.601 14.238 25.559 1.00 91.25 183 VAL A CA 1
ATOM 1373 C C . VAL A 1 183 ? -11.859 13.407 25.820 1.00 91.25 183 VAL A C 1
ATOM 1375 O O . VAL A 1 183 ? -12.743 13.839 26.561 1.00 91.25 183 VAL A O 1
ATOM 1378 N N . TYR A 1 184 ? -11.916 12.184 25.288 1.00 88.06 184 TYR A N 1
ATOM 1379 C CA . TYR A 1 184 ? -13.011 11.254 25.555 1.00 88.06 184 TYR A CA 1
ATOM 1380 C C . TYR A 1 184 ? -13.125 10.911 27.047 1.00 88.06 184 TYR A C 1
ATOM 1382 O O . TYR A 1 184 ? -14.226 10.873 27.592 1.00 88.06 184 TYR A O 1
ATOM 1390 N N . ALA A 1 185 ? -12.004 10.722 27.747 1.00 87.62 185 ALA A N 1
ATOM 1391 C CA . ALA A 1 185 ? -12.012 10.480 29.185 1.00 87.62 185 ALA A CA 1
ATOM 1392 C C . ALA A 1 185 ? -12.619 11.643 29.976 1.00 87.62 185 ALA A C 1
ATOM 1394 O O . ALA A 1 185 ? -13.409 11.395 30.889 1.00 87.62 185 ALA A O 1
ATOM 1395 N N . PHE A 1 186 ? -12.310 12.888 29.609 1.00 89.56 186 PHE A N 1
ATOM 1396 C CA . PHE A 1 186 ? -12.941 14.064 30.211 1.00 89.56 186 PHE A CA 1
ATOM 1397 C C . PHE A 1 186 ? -14.447 14.109 29.944 1.00 89.56 186 PHE A C 1
ATOM 1399 O O . PHE A 1 186 ? -15.215 14.319 30.882 1.00 89.56 186 PHE A O 1
ATOM 1406 N N . ALA A 1 187 ? -14.877 13.828 28.711 1.00 87.69 187 ALA A N 1
ATOM 1407 C CA . ALA A 1 187 ? -16.299 13.761 28.375 1.00 87.69 187 ALA A CA 1
ATOM 1408 C C . ALA A 1 187 ? -17.034 12.703 29.219 1.00 87.69 187 ALA A C 1
ATOM 1410 O O . ALA A 1 187 ? -18.052 12.989 29.846 1.00 87.69 187 ALA A O 1
ATOM 1411 N N . VAL A 1 188 ? -16.457 11.502 29.343 1.00 85.38 188 VAL A N 1
ATOM 1412 C CA . VAL A 1 188 ? -17.024 10.422 30.167 1.00 85.38 188 VAL A CA 1
ATOM 1413 C C . VAL A 1 188 ? -17.111 10.818 31.641 1.00 85.38 188 VAL A C 1
ATOM 1415 O O . VAL A 1 188 ? -18.048 10.397 32.317 1.00 85.38 188 VAL A O 1
ATOM 1418 N N . VAL A 1 189 ? -16.149 11.588 32.167 1.00 84.31 189 VAL A N 1
ATOM 1419 C CA . VAL A 1 189 ? -16.160 12.063 33.563 1.00 84.31 189 VAL A CA 1
ATOM 1420 C C . VAL A 1 189 ? -17.361 12.964 33.833 1.00 84.31 189 VAL A C 1
ATOM 1422 O O . VAL A 1 189 ? -18.026 12.770 34.853 1.00 84.31 189 VAL A O 1
ATOM 1425 N N . GLU A 1 190 ? -17.660 13.881 32.919 1.00 84.44 190 GLU A N 1
ATOM 1426 C CA . GLU A 1 190 ? -18.794 14.803 33.038 1.00 84.44 190 GLU A CA 1
ATOM 1427 C C . GLU A 1 190 ? -20.133 14.050 32.996 1.00 84.44 190 GLU A C 1
ATOM 1429 O O . GLU A 1 190 ? -21.046 14.290 33.791 1.00 84.44 190 GLU A O 1
ATOM 1434 N N . GLU A 1 191 ? -20.215 13.025 32.149 1.00 83.88 191 GLU A N 1
ATOM 1435 C CA . GLU A 1 191 ? -21.423 12.217 31.981 1.00 83.88 191 GLU A CA 1
ATOM 1436 C C . GLU A 1 191 ? -21.675 11.229 33.142 1.00 83.88 191 GLU A C 1
ATOM 1438 O O . GLU A 1 191 ? -22.764 10.650 33.245 1.00 83.88 191 GLU A O 1
ATOM 1443 N N . ARG A 1 192 ? -20.704 11.031 34.056 1.00 78.94 192 ARG A N 1
ATOM 1444 C CA . ARG A 1 192 ? -20.759 10.000 35.119 1.00 78.94 192 ARG A CA 1
ATOM 1445 C C . ARG A 1 192 ? -22.050 10.037 35.924 1.00 78.94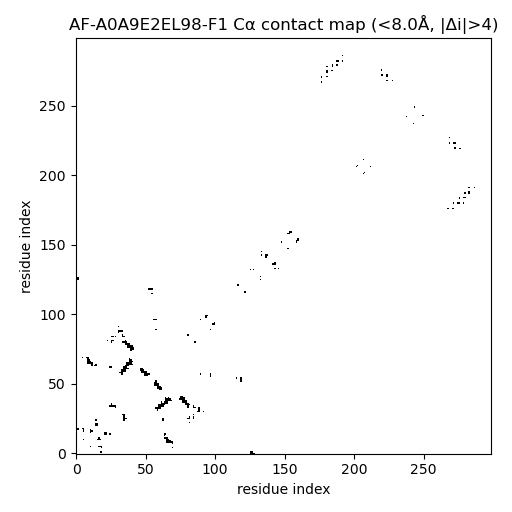 192 ARG A C 1
ATOM 1447 O O . ARG A 1 192 ? -22.609 8.980 36.221 1.00 78.94 192 ARG A O 1
ATOM 1454 N N . ARG A 1 193 ? -22.526 11.233 36.285 1.00 76.94 193 ARG A N 1
ATOM 1455 C CA . ARG A 1 193 ? -23.743 11.394 37.098 1.00 76.94 193 ARG A CA 1
ATOM 1456 C C . ARG A 1 193 ? -24.987 10.916 36.348 1.00 76.94 193 ARG A C 1
ATOM 1458 O O . ARG A 1 193 ? -25.796 10.190 36.921 1.00 76.94 193 ARG A O 1
ATOM 1465 N N . ARG A 1 194 ? -25.111 11.259 35.062 1.00 80.19 194 ARG A N 1
ATOM 1466 C CA . ARG A 1 194 ? -26.240 10.844 34.211 1.00 80.19 194 ARG A CA 1
ATOM 1467 C C . ARG A 1 194 ? -26.242 9.333 33.999 1.00 80.19 194 ARG A C 1
ATOM 1469 O O . ARG A 1 194 ? -27.270 8.684 34.189 1.00 80.19 194 ARG A O 1
ATOM 1476 N N . ILE A 1 195 ? -25.071 8.771 33.697 1.00 78.44 195 ILE A N 1
ATOM 1477 C CA . ILE A 1 195 ? -24.897 7.330 33.489 1.00 78.44 195 ILE A CA 1
ATOM 1478 C C . ILE A 1 195 ? -25.247 6.554 34.766 1.00 78.44 195 ILE A C 1
ATOM 1480 O O . ILE A 1 195 ? -25.939 5.539 34.689 1.00 78.44 195 ILE A O 1
ATOM 1484 N N . ALA A 1 196 ? -24.829 7.030 35.944 1.00 79.19 196 ALA A N 1
ATOM 1485 C CA . ALA A 1 196 ? -25.128 6.373 37.217 1.00 79.19 196 ALA A CA 1
ATOM 1486 C C . ALA A 1 196 ? -26.640 6.283 37.498 1.00 79.19 196 ALA A C 1
ATOM 1488 O O . ALA A 1 196 ? -27.126 5.216 37.882 1.00 79.19 196 ALA A O 1
ATOM 1489 N N . VAL A 1 197 ? -27.390 7.364 37.250 1.00 81.62 197 VAL A N 1
ATOM 1490 C CA . VAL A 1 197 ? -28.855 7.393 37.416 1.00 81.62 197 VAL A CA 1
ATOM 1491 C C . VAL A 1 197 ? -29.540 6.433 36.440 1.00 81.62 197 VAL A C 1
ATOM 1493 O O . VAL A 1 197 ? -30.360 5.613 36.859 1.00 81.62 197 VAL A O 1
ATOM 1496 N N . ALA A 1 198 ? -29.158 6.460 35.159 1.00 82.56 198 ALA A N 1
ATOM 1497 C CA . ALA A 1 198 ? -29.703 5.549 34.151 1.00 82.56 198 ALA A CA 1
ATOM 1498 C C . ALA A 1 198 ? -29.439 4.074 34.507 1.00 82.56 198 ALA A C 1
ATOM 1500 O O . ALA A 1 198 ? -30.333 3.230 34.410 1.00 82.56 198 ALA A O 1
ATOM 1501 N N . HIS A 1 199 ? -28.235 3.759 34.996 1.00 80.19 199 HIS A N 1
ATOM 1502 C CA . HIS A 1 199 ? -27.875 2.401 35.405 1.00 80.19 199 HIS A CA 1
ATOM 1503 C C . HIS A 1 199 ? -28.667 1.925 36.630 1.00 80.19 199 HIS A C 1
ATOM 1505 O O . HIS A 1 199 ? -29.065 0.760 36.690 1.00 80.19 199 HIS A O 1
ATOM 1511 N N . ALA A 1 200 ? -28.916 2.810 37.600 1.00 82.06 200 ALA A N 1
ATOM 1512 C CA . ALA A 1 200 ? -29.732 2.495 38.770 1.00 82.06 200 ALA A CA 1
ATOM 1513 C C . ALA A 1 200 ? -31.186 2.171 38.379 1.00 82.06 200 ALA A C 1
ATOM 1515 O O . ALA A 1 200 ? -31.754 1.201 38.890 1.00 82.06 200 ALA A O 1
ATOM 1516 N N . LEU A 1 201 ? -31.759 2.922 37.432 1.00 86.00 201 LEU A N 1
ATOM 1517 C CA . LEU A 1 201 ? -33.099 2.671 36.894 1.00 86.00 201 LEU A CA 1
ATOM 1518 C C . LEU A 1 201 ? -33.166 1.355 36.103 1.00 86.00 201 LEU A C 1
ATOM 1520 O O . LEU A 1 201 ? -34.035 0.528 36.373 1.00 86.00 201 LEU A O 1
ATOM 1524 N N . LEU A 1 202 ? -32.212 1.103 35.198 1.00 86.81 202 LEU A N 1
ATOM 1525 C CA . LEU A 1 202 ? -32.137 -0.147 34.423 1.00 86.81 202 LEU A CA 1
ATOM 1526 C C . LEU A 1 202 ? -32.022 -1.383 35.321 1.00 86.81 202 LEU A C 1
ATOM 1528 O O . LEU A 1 202 ? -32.657 -2.408 35.068 1.00 86.81 202 LEU A O 1
ATOM 1532 N N . ARG A 1 203 ? -31.254 -1.280 36.410 1.00 85.00 203 ARG A N 1
ATOM 1533 C CA . ARG A 1 203 ? -31.089 -2.379 37.366 1.00 85.00 203 ARG A CA 1
ATOM 1534 C C . ARG A 1 203 ? -32.371 -2.658 38.157 1.00 85.00 203 ARG A C 1
ATOM 1536 O O . ARG A 1 203 ? -32.638 -3.819 38.455 1.00 85.00 203 ARG A O 1
ATOM 1543 N N . ARG A 1 204 ? -33.183 -1.633 38.452 1.00 88.62 204 ARG A N 1
ATOM 1544 C CA . ARG A 1 204 ? -34.529 -1.810 39.035 1.00 88.62 204 ARG A CA 1
ATOM 1545 C C . ARG A 1 204 ? -35.514 -2.464 38.060 1.00 88.62 204 ARG A C 1
ATOM 1547 O O . ARG A 1 204 ? -36.410 -3.161 38.514 1.00 88.62 204 ARG A O 1
ATOM 1554 N N . MET A 1 205 ? -35.312 -2.307 36.750 1.00 91.38 205 MET A N 1
ATOM 1555 C CA . MET A 1 205 ? -36.108 -2.969 35.703 1.00 91.38 205 MET A CA 1
ATOM 1556 C C . MET A 1 205 ? -35.660 -4.412 35.394 1.00 91.38 205 MET A C 1
ATOM 1558 O O . MET A 1 205 ? -36.156 -5.018 34.451 1.00 91.38 205 MET A O 1
ATOM 1562 N N . GLY A 1 206 ? -34.725 -4.982 36.165 1.00 92.25 206 GLY A N 1
ATOM 1563 C CA . GLY A 1 206 ? -34.289 -6.375 36.001 1.00 92.25 206 GLY A CA 1
ATOM 1564 C C . GLY A 1 206 ? -33.290 -6.612 34.863 1.00 92.25 206 GLY A C 1
ATOM 1565 O O . GLY A 1 206 ? -32.996 -7.759 34.532 1.00 92.25 206 GLY A O 1
ATOM 1566 N N . VAL A 1 207 ? -32.728 -5.554 34.271 1.00 86.69 207 VAL A N 1
ATOM 1567 C CA . VAL A 1 207 ? -31.731 -5.684 33.202 1.00 86.69 207 VAL A CA 1
ATOM 1568 C C . VAL A 1 207 ? -30.424 -6.250 33.773 1.00 86.69 207 VAL A C 1
ATOM 1570 O O . VAL A 1 207 ? -29.829 -5.696 34.703 1.00 86.69 207 VAL A O 1
ATOM 1573 N N . GLY A 1 208 ? -29.977 -7.380 33.220 1.00 86.62 208 GLY A N 1
ATOM 1574 C CA . GLY A 1 208 ? -28.758 -8.070 33.639 1.00 86.62 208 GLY A CA 1
ATOM 1575 C C . GLY A 1 208 ? -27.474 -7.270 33.381 1.00 86.62 208 GLY A C 1
ATOM 1576 O O . GLY A 1 208 ? -27.407 -6.378 32.540 1.00 86.62 208 GLY A O 1
ATOM 1577 N N . ARG A 1 209 ? -26.392 -7.613 34.092 1.00 80.69 209 ARG A N 1
ATOM 1578 C CA . ARG A 1 209 ? -25.076 -6.958 33.925 1.00 80.69 209 ARG A CA 1
ATOM 1579 C C . ARG A 1 209 ? -24.467 -7.159 32.530 1.00 80.69 209 ARG A C 1
ATOM 1581 O O . ARG A 1 209 ? -23.691 -6.310 32.100 1.00 80.69 209 ARG A O 1
ATOM 1588 N N . SER A 1 210 ? -24.803 -8.262 31.859 1.00 84.50 210 SER A N 1
ATOM 1589 C CA . SER A 1 210 ? -24.278 -8.638 30.541 1.00 84.50 210 SER A CA 1
ATOM 1590 C C . SER A 1 210 ? -24.864 -7.800 29.404 1.00 84.50 210 SER A C 1
ATOM 1592 O O . SER A 1 210 ? -24.119 -7.342 28.539 1.00 84.50 210 SER A O 1
ATOM 1594 N N . SER A 1 211 ? -26.172 -7.533 29.424 1.00 85.19 211 SER A N 1
ATOM 1595 C CA . SER A 1 211 ? -26.819 -6.675 28.424 1.00 85.19 211 SER A CA 1
ATOM 1596 C C . SER A 1 211 ? -26.329 -5.235 28.529 1.00 85.19 211 SER A C 1
ATOM 1598 O O . SER A 1 211 ? -26.108 -4.587 27.512 1.00 85.19 211 SER A O 1
ATOM 1600 N N . ALA A 1 212 ? -26.049 -4.763 29.746 1.00 78.81 212 ALA A N 1
ATOM 1601 C CA . ALA A 1 212 ? -25.476 -3.442 29.963 1.00 78.81 212 ALA A CA 1
ATOM 1602 C C . ALA A 1 212 ? -24.049 -3.299 29.393 1.00 78.81 212 ALA A C 1
ATOM 1604 O O . ALA A 1 212 ? -23.720 -2.257 28.834 1.00 78.81 212 ALA A O 1
ATOM 1605 N N . SER A 1 213 ? -23.200 -4.332 29.498 1.00 79.75 213 SER A N 1
ATOM 1606 C CA . SER A 1 213 ? -21.876 -4.314 28.854 1.00 79.75 213 SER A CA 1
ATOM 1607 C C . SER A 1 213 ? -21.954 -4.441 27.334 1.00 79.75 213 SER A C 1
ATOM 1609 O O . SER A 1 213 ? -21.166 -3.806 26.642 1.00 79.75 213 SER A O 1
ATOM 1611 N N . ALA A 1 214 ? -22.901 -5.227 26.812 1.00 85.75 214 ALA A N 1
ATOM 1612 C CA . ALA A 1 214 ? -23.088 -5.382 25.372 1.00 85.75 214 ALA A CA 1
ATOM 1613 C C . ALA A 1 214 ? -23.585 -4.082 24.724 1.00 85.75 214 ALA A C 1
ATOM 1615 O O . ALA A 1 214 ? -23.023 -3.652 23.722 1.00 85.75 214 ALA A O 1
ATOM 1616 N N . ALA A 1 215 ? -24.575 -3.418 25.330 1.00 85.19 215 ALA A N 1
ATOM 1617 C CA . ALA A 1 215 ? -25.078 -2.128 24.859 1.00 85.19 215 ALA A CA 1
ATOM 1618 C C . ALA A 1 215 ? -23.961 -1.079 24.785 1.00 85.19 215 ALA A C 1
ATOM 1620 O O . ALA A 1 215 ? -23.853 -0.358 23.800 1.00 85.19 215 ALA A O 1
ATOM 1621 N N . LEU A 1 216 ? -23.079 -1.058 25.786 1.00 78.56 216 LEU A N 1
ATOM 1622 C CA . LEU A 1 216 ? -21.956 -0.132 25.807 1.00 78.56 216 LEU A CA 1
ATOM 1623 C C . LEU A 1 216 ? -20.887 -0.459 24.762 1.00 78.56 216 LEU A C 1
ATOM 1625 O O . LEU A 1 216 ? -20.354 0.441 24.123 1.00 78.56 216 LEU A O 1
ATOM 1629 N N . ALA A 1 217 ? -20.568 -1.742 24.575 1.00 81.31 217 ALA A N 1
ATOM 1630 C CA . ALA A 1 217 ? -19.649 -2.151 23.519 1.00 81.31 217 ALA A CA 1
ATOM 1631 C C . ALA A 1 217 ? -20.178 -1.727 22.140 1.00 81.31 217 ALA A C 1
ATOM 1633 O O . ALA A 1 217 ? -19.404 -1.246 21.318 1.00 81.31 217 ALA A O 1
ATOM 1634 N N . ILE A 1 218 ? -21.492 -1.846 21.919 1.00 89.81 218 ILE A N 1
ATOM 1635 C CA . ILE A 1 218 ? -22.163 -1.391 20.695 1.00 89.81 218 ILE A CA 1
ATOM 1636 C C . ILE A 1 218 ? -22.095 0.133 20.563 1.00 89.81 218 ILE A C 1
ATOM 1638 O O . ILE A 1 218 ? -21.771 0.623 19.488 1.00 89.81 218 ILE A O 1
ATOM 1642 N N . GLU A 1 219 ? -22.353 0.885 21.633 1.00 86.81 219 GLU A N 1
ATOM 1643 C CA . GLU A 1 219 ? -22.284 2.352 21.628 1.00 86.81 219 GLU A CA 1
ATOM 1644 C C . GLU A 1 219 ? -20.873 2.855 21.292 1.00 86.81 219 GLU A C 1
ATOM 1646 O O . GLU A 1 219 ? -20.695 3.656 20.375 1.00 86.81 219 GLU A O 1
ATOM 1651 N N . VAL A 1 220 ? -19.850 2.323 21.969 1.00 83.06 220 VAL A N 1
ATOM 1652 C CA . VAL A 1 220 ? -18.445 2.670 21.711 1.00 83.06 220 VAL A CA 1
ATOM 1653 C C . VAL A 1 220 ? -18.037 2.267 20.294 1.00 83.06 220 VAL A C 1
ATOM 1655 O O . VAL A 1 220 ? -17.409 3.058 19.590 1.00 83.06 220 VAL A O 1
ATOM 1658 N N . ALA A 1 221 ? -18.420 1.069 19.841 1.00 84.44 221 ALA A N 1
ATOM 1659 C CA . ALA A 1 221 ? -18.148 0.624 18.477 1.00 84.44 221 ALA A CA 1
ATOM 1660 C C . ALA A 1 221 ? -18.827 1.525 17.434 1.00 84.44 221 ALA A C 1
ATOM 1662 O O . ALA A 1 221 ? -18.199 1.866 16.434 1.00 84.44 221 ALA A O 1
ATOM 1663 N N . ALA A 1 222 ? -20.069 1.956 17.674 1.00 89.44 222 ALA A N 1
ATOM 1664 C CA . ALA A 1 222 ? -20.800 2.853 16.784 1.00 89.44 222 ALA A CA 1
ATOM 1665 C C . ALA A 1 222 ? -20.152 4.243 16.710 1.00 89.44 222 ALA A C 1
ATOM 1667 O O . ALA A 1 222 ? -19.990 4.779 15.614 1.00 89.44 222 ALA A O 1
ATOM 1668 N N . LEU A 1 223 ? -19.723 4.805 17.846 1.00 86.75 223 LEU A N 1
ATOM 1669 C CA . LEU A 1 223 ? -19.012 6.087 17.884 1.00 86.75 223 LEU A CA 1
ATOM 1670 C C . LEU A 1 223 ? -17.668 6.015 17.151 1.00 86.75 223 LEU A C 1
ATOM 1672 O O . LEU A 1 223 ? -17.347 6.910 16.371 1.00 86.75 223 LEU A O 1
ATOM 1676 N N . ILE A 1 224 ? -16.905 4.936 17.350 1.00 84.81 224 ILE A N 1
ATOM 1677 C CA . ILE A 1 224 ? -15.633 4.719 16.648 1.00 84.81 224 ILE A CA 1
ATOM 1678 C C . ILE A 1 224 ? -15.870 4.541 15.150 1.00 84.81 224 ILE A C 1
ATOM 1680 O O . ILE A 1 224 ? -15.160 5.152 14.355 1.00 84.81 224 ILE A O 1
ATOM 1684 N N . ALA A 1 225 ? -16.876 3.759 14.752 1.00 87.56 225 ALA A N 1
ATOM 1685 C CA . ALA A 1 225 ? -17.231 3.577 13.348 1.00 87.56 225 ALA A CA 1
ATOM 1686 C C . ALA A 1 225 ? -17.638 4.905 12.692 1.00 87.56 225 ALA A C 1
ATOM 1688 O O . ALA A 1 225 ? -17.187 5.209 11.589 1.00 87.56 225 ALA A O 1
ATOM 1689 N N . LEU A 1 226 ? -18.430 5.732 13.379 1.00 91.31 226 LEU A N 1
ATOM 1690 C CA . LEU A 1 226 ? -18.832 7.046 12.882 1.00 91.31 226 LEU A CA 1
ATOM 1691 C C . LEU A 1 226 ? -17.634 7.996 12.745 1.00 91.31 226 LEU A C 1
ATOM 1693 O O . LEU A 1 226 ? -17.470 8.630 11.703 1.00 91.31 226 LEU A O 1
ATOM 1697 N N . ALA A 1 227 ? -16.772 8.067 13.761 1.00 86.25 227 ALA A N 1
ATOM 1698 C CA . ALA A 1 227 ? -15.554 8.873 13.718 1.00 86.25 227 ALA A CA 1
ATOM 1699 C C . ALA A 1 227 ? -14.610 8.415 12.594 1.00 86.25 227 ALA A C 1
ATOM 1701 O O . ALA A 1 227 ? -14.060 9.242 11.870 1.00 86.25 227 ALA A O 1
ATOM 1702 N N . ALA A 1 228 ? -14.474 7.102 12.404 1.00 85.00 228 ALA A N 1
ATOM 1703 C CA . ALA A 1 228 ? -13.694 6.495 11.335 1.00 85.00 228 ALA A CA 1
ATOM 1704 C C . ALA A 1 228 ? -14.247 6.850 9.945 1.00 85.00 228 ALA A C 1
ATOM 1706 O O . ALA A 1 228 ? -13.473 7.213 9.061 1.00 85.00 228 ALA A O 1
ATOM 1707 N N . LEU A 1 229 ? -15.571 6.813 9.756 1.00 91.56 229 LEU A N 1
ATOM 1708 C CA . LEU A 1 229 ? -16.222 7.220 8.506 1.00 91.56 229 LEU A CA 1
ATOM 1709 C C . LEU A 1 229 ? -16.022 8.710 8.212 1.00 91.56 229 LEU A C 1
ATOM 1711 O O . LEU A 1 229 ? -15.690 9.068 7.084 1.00 91.56 229 LEU A O 1
ATOM 1715 N N . LEU A 1 230 ? -16.174 9.577 9.216 1.00 92.88 230 LEU A N 1
ATOM 1716 C CA . LEU A 1 230 ? -15.929 11.015 9.068 1.00 92.88 230 LEU A CA 1
ATOM 1717 C C . LEU A 1 230 ? -14.454 11.310 8.764 1.00 92.88 230 LEU A C 1
ATOM 1719 O O . LEU A 1 230 ? -14.150 12.123 7.889 1.00 92.88 230 LEU A O 1
ATOM 1723 N N . GLY A 1 231 ? -13.533 10.617 9.435 1.00 88.31 231 GLY A N 1
ATOM 1724 C CA . GLY A 1 231 ? -12.098 10.693 9.165 1.00 88.31 231 GLY A CA 1
ATOM 1725 C C . GLY A 1 231 ? -11.752 10.237 7.747 1.00 88.31 231 GLY A C 1
ATOM 1726 O O . GLY A 1 231 ? -10.997 10.907 7.049 1.00 88.31 231 GLY A O 1
ATOM 1727 N N . LEU A 1 232 ? -12.354 9.141 7.279 1.00 88.00 232 LEU A N 1
ATOM 1728 C CA . LEU A 1 232 ? -12.170 8.649 5.914 1.00 88.00 232 LEU A CA 1
ATOM 1729 C C . LEU A 1 232 ? -12.713 9.646 4.882 1.00 88.00 232 LEU A C 1
ATOM 1731 O O . LEU A 1 232 ? -12.034 9.940 3.902 1.00 88.00 232 LEU A O 1
ATOM 1735 N N . ALA A 1 233 ? -13.910 10.194 5.109 1.00 92.44 233 ALA A N 1
ATOM 1736 C CA . ALA A 1 233 ? -14.526 11.170 4.216 1.00 92.44 233 ALA A CA 1
ATOM 1737 C C . ALA A 1 233 ? -13.688 12.454 4.116 1.00 92.44 233 ALA A C 1
ATOM 1739 O O . ALA A 1 233 ? -13.408 12.930 3.018 1.00 92.44 233 ALA A O 1
ATOM 1740 N N . THR A 1 234 ? -13.228 12.986 5.251 1.00 91.75 234 THR A N 1
ATOM 1741 C CA . THR A 1 234 ? -12.361 14.175 5.284 1.00 91.75 234 THR A CA 1
ATOM 1742 C C . THR A 1 234 ? -10.999 13.913 4.645 1.00 91.75 234 THR A C 1
ATOM 1744 O O . THR A 1 234 ? -10.544 14.727 3.842 1.00 91.75 234 THR A O 1
ATOM 1747 N N . ALA A 1 235 ? -10.378 12.761 4.915 1.00 86.94 235 ALA A N 1
ATOM 1748 C CA . ALA A 1 235 ? -9.130 12.358 4.272 1.00 86.94 235 ALA A CA 1
ATOM 1749 C C . ALA A 1 235 ? -9.288 12.198 2.753 1.00 86.94 235 ALA A C 1
ATOM 1751 O O . ALA A 1 235 ? -8.414 12.631 2.003 1.00 86.94 235 ALA A O 1
ATOM 1752 N N . ALA A 1 236 ? -10.403 11.628 2.286 1.00 88.75 236 ALA A N 1
ATOM 1753 C CA . ALA A 1 236 ? -10.698 11.504 0.862 1.00 88.75 236 ALA A CA 1
ATOM 1754 C C . ALA A 1 236 ? -10.827 12.885 0.207 1.00 88.75 236 ALA A C 1
ATOM 1756 O O . ALA A 1 236 ? -10.155 13.150 -0.787 1.00 88.75 236 ALA A O 1
ATOM 1757 N N . VAL A 1 237 ? -11.616 13.791 0.795 1.00 92.75 237 VAL A N 1
ATOM 1758 C CA . VAL A 1 237 ? -11.774 15.167 0.292 1.00 92.75 237 VAL A CA 1
ATOM 1759 C C . VAL A 1 237 ? -10.428 15.892 0.231 1.00 92.75 237 VAL A C 1
ATOM 1761 O O . VAL A 1 237 ? -10.100 16.480 -0.799 1.00 92.75 237 VAL A O 1
ATOM 1764 N N . LEU A 1 238 ? -9.617 15.815 1.290 1.00 87.94 238 LEU A N 1
ATOM 1765 C CA . LEU A 1 238 ? -8.277 16.409 1.311 1.00 87.94 238 LEU A CA 1
ATOM 1766 C C . LEU A 1 238 ? -7.368 15.799 0.243 1.00 87.94 238 LEU A C 1
ATOM 1768 O O . LEU A 1 238 ? -6.703 16.529 -0.482 1.00 87.94 238 LEU A O 1
ATOM 1772 N N . THR A 1 239 ? -7.383 14.476 0.086 1.00 84.50 239 THR A N 1
ATOM 1773 C CA . THR A 1 239 ? -6.575 13.796 -0.934 1.00 84.50 239 THR A CA 1
ATOM 1774 C C . THR A 1 239 ? -6.955 14.278 -2.331 1.00 84.50 239 THR A C 1
ATOM 1776 O O . THR A 1 239 ? -6.078 14.678 -3.084 1.00 84.50 239 THR A O 1
ATOM 1779 N N . PHE A 1 240 ? -8.242 14.328 -2.681 1.00 85.69 240 PHE A N 1
ATOM 1780 C CA . PHE A 1 240 ? -8.660 14.760 -4.021 1.00 85.69 240 PHE A CA 1
ATOM 1781 C C . PHE A 1 240 ? -8.426 16.249 -4.290 1.00 85.69 240 PHE A C 1
ATOM 1783 O O . PHE A 1 240 ? -8.144 16.624 -5.424 1.00 85.69 240 PHE A O 1
ATOM 1790 N N . THR A 1 241 ? -8.531 17.099 -3.268 1.00 88.81 241 THR A N 1
ATOM 1791 C CA . THR A 1 241 ? -8.324 18.549 -3.422 1.00 88.81 241 THR A CA 1
ATOM 1792 C C . THR A 1 241 ? -6.848 18.926 -3.489 1.00 88.81 241 THR A C 1
ATOM 1794 O O . THR A 1 241 ? -6.488 19.869 -4.190 1.00 88.81 241 THR A O 1
ATOM 1797 N N . VAL A 1 242 ? -5.991 18.184 -2.786 1.00 86.94 242 VAL A N 1
ATOM 1798 C CA . VAL A 1 242 ? -4.588 18.551 -2.576 1.00 86.94 242 VAL A CA 1
ATOM 1799 C C . VAL A 1 242 ? -3.620 17.705 -3.410 1.00 86.94 242 VAL A C 1
ATOM 1801 O O . VAL A 1 242 ? -2.559 18.205 -3.772 1.00 86.94 242 VAL A O 1
ATOM 1804 N N . ALA A 1 243 ? -3.960 16.466 -3.788 1.00 80.31 243 ALA A N 1
ATOM 1805 C CA . ALA A 1 243 ? -3.022 15.558 -4.466 1.00 80.31 243 ALA A CA 1
ATOM 1806 C C . ALA A 1 243 ? -2.414 16.145 -5.747 1.00 80.31 243 ALA A C 1
ATOM 1808 O O . ALA A 1 243 ? -1.219 15.986 -5.971 1.00 80.31 243 ALA A O 1
ATOM 1809 N N . GLY A 1 244 ? -3.196 16.880 -6.545 1.00 76.69 244 GLY A N 1
ATOM 1810 C CA . GLY A 1 244 ? -2.689 17.511 -7.768 1.00 76.69 244 GLY A CA 1
ATOM 1811 C C . GLY A 1 244 ? -1.669 18.629 -7.523 1.00 76.69 244 GLY A C 1
ATOM 1812 O O . GLY A 1 244 ? -0.881 18.934 -8.408 1.00 76.69 244 GLY A O 1
ATOM 1813 N N . GLN A 1 245 ? -1.652 19.233 -6.329 1.00 82.81 245 GLN A N 1
ATOM 1814 C CA . GLN A 1 245 ? -0.683 20.278 -5.968 1.00 82.81 245 GLN A CA 1
ATOM 1815 C C . GLN A 1 245 ? 0.670 19.700 -5.540 1.00 82.81 245 GLN A C 1
ATOM 1817 O O . GLN A 1 245 ? 1.680 20.393 -5.603 1.00 82.81 245 GLN A O 1
ATOM 1822 N N . PHE A 1 246 ? 0.683 18.442 -5.097 1.00 73.56 246 PHE A N 1
ATOM 1823 C CA . PHE A 1 246 ? 1.881 17.736 -4.643 1.00 73.56 246 PHE A CA 1
ATOM 1824 C C . PHE A 1 246 ? 2.428 16.764 -5.691 1.00 73.56 246 PHE A C 1
ATOM 1826 O O . PHE A 1 246 ? 3.330 15.994 -5.371 1.00 73.56 246 PHE A O 1
ATOM 1833 N N . ASP A 1 247 ? 1.900 16.788 -6.917 1.00 72.06 247 ASP A N 1
ATOM 1834 C CA . ASP A 1 247 ? 2.437 16.011 -8.026 1.00 72.06 247 ASP A CA 1
ATOM 1835 C C . ASP A 1 247 ? 3.633 16.758 -8.644 1.00 72.06 247 ASP A C 1
ATOM 1837 O O . ASP A 1 247 ? 3.440 17.792 -9.293 1.00 72.06 247 ASP A O 1
ATOM 1841 N N . PRO A 1 248 ? 4.878 16.283 -8.450 1.00 66.94 248 PRO A N 1
ATOM 1842 C CA . PRO A 1 248 ? 6.045 16.921 -9.051 1.00 66.94 248 PRO A CA 1
ATOM 1843 C C . PRO A 1 248 ? 6.094 16.731 -10.574 1.00 66.94 248 PRO A C 1
ATOM 1845 O O . PRO A 1 248 ? 6.864 17.414 -11.249 1.00 66.94 248 PRO A O 1
ATOM 1848 N N . LEU A 1 249 ? 5.300 15.809 -11.130 1.00 69.75 249 LEU A N 1
ATOM 1849 C CA . LEU A 1 249 ? 5.337 15.403 -12.532 1.00 69.75 249 LEU A CA 1
ATOM 1850 C C . LEU A 1 249 ? 3.911 15.263 -13.108 1.00 69.75 249 LEU A C 1
ATOM 1852 O O . LEU A 1 249 ? 3.564 14.209 -13.642 1.00 69.75 249 LEU A O 1
ATOM 1856 N N . PRO A 1 250 ? 3.109 16.348 -13.148 1.00 64.25 250 PRO A N 1
ATOM 1857 C CA . PRO A 1 250 ? 1.691 16.308 -13.537 1.00 64.25 250 PRO A CA 1
ATOM 1858 C C . PRO A 1 250 ? 1.434 15.877 -14.992 1.00 64.25 250 PRO A C 1
ATOM 1860 O O . PRO A 1 250 ? 0.289 15.726 -15.413 1.00 64.25 250 PRO A O 1
ATOM 1863 N N . ARG A 1 251 ? 2.494 15.728 -15.798 1.00 63.03 251 ARG A N 1
ATOM 1864 C CA . ARG A 1 251 ? 2.435 15.316 -17.208 1.00 63.03 251 ARG A CA 1
ATOM 1865 C C . ARG A 1 251 ? 2.735 13.830 -17.423 1.00 63.03 251 ARG A C 1
ATOM 1867 O O . ARG A 1 251 ? 2.499 13.337 -18.523 1.00 63.03 251 ARG A O 1
ATOM 1874 N N . LEU A 1 252 ? 3.243 13.121 -16.414 1.00 56.31 252 LEU A N 1
ATOM 1875 C CA . LEU A 1 252 ? 3.495 11.683 -16.484 1.00 56.31 252 LEU A CA 1
ATOM 1876 C C . LEU A 1 252 ? 2.296 10.945 -15.886 1.00 56.31 252 LEU A C 1
ATOM 1878 O O . LEU A 1 252 ? 2.156 10.839 -14.675 1.00 56.31 252 LEU A O 1
ATOM 1882 N N . LEU A 1 253 ? 1.421 10.418 -16.745 1.00 45.00 253 LEU A N 1
ATOM 1883 C CA . LEU A 1 253 ? 0.389 9.473 -16.314 1.00 45.00 253 LEU A CA 1
ATOM 1884 C C . LEU A 1 253 ? 1.084 8.189 -15.831 1.00 45.00 253 LEU A C 1
ATOM 1886 O O . LEU A 1 253 ? 1.775 7.532 -16.610 1.00 45.00 253 LEU A O 1
ATOM 1890 N N . PRO A 1 254 ? 0.898 7.819 -14.558 1.00 53.78 254 PRO A N 1
ATOM 1891 C CA . PRO A 1 254 ? -0.275 7.020 -14.225 1.00 53.78 254 PRO A CA 1
ATOM 1892 C C . PRO A 1 254 ? -1.257 7.751 -13.302 1.00 53.78 254 PRO A C 1
ATOM 1894 O O . PRO A 1 254 ? -0.895 8.631 -12.530 1.00 53.78 254 PRO A O 1
ATOM 1897 N N . GLN A 1 255 ? -2.531 7.362 -13.380 1.00 59.41 255 GLN A N 1
ATOM 1898 C CA . GLN A 1 255 ? -3.588 7.883 -12.512 1.00 59.41 255 GLN A CA 1
ATOM 1899 C C . GLN A 1 255 ? -3.220 7.648 -11.037 1.00 59.41 255 GLN A C 1
ATOM 1901 O O . GLN A 1 255 ? -2.834 6.538 -10.669 1.00 59.41 255 GLN A O 1
ATOM 1906 N N . LEU A 1 256 ? -3.355 8.680 -10.195 1.00 61.34 256 LEU A N 1
ATOM 1907 C CA . LEU A 1 256 ? -3.212 8.587 -8.740 1.00 61.34 256 LEU A CA 1
ATOM 1908 C C . LEU A 1 256 ? -4.143 7.488 -8.205 1.00 61.34 256 LEU A C 1
ATOM 1910 O O . LEU A 1 256 ? -5.344 7.701 -8.058 1.00 61.34 256 LEU A O 1
ATOM 1914 N N . THR A 1 257 ? -3.602 6.306 -7.913 1.00 67.56 257 THR A N 1
ATOM 1915 C CA . THR A 1 257 ? -4.344 5.246 -7.226 1.00 67.56 257 THR A CA 1
ATOM 1916 C C . THR A 1 257 ? -4.197 5.452 -5.722 1.00 67.56 257 THR A C 1
ATOM 1918 O O . THR A 1 257 ? -3.107 5.204 -5.193 1.00 67.56 257 THR A O 1
ATOM 1921 N N . PRO A 1 258 ? -5.242 5.908 -5.006 1.00 68.38 258 PRO A N 1
ATOM 1922 C CA . PRO A 1 258 ? -5.175 6.036 -3.560 1.00 68.38 258 PRO A CA 1
ATOM 1923 C C . PRO A 1 258 ? -4.968 4.650 -2.943 1.00 68.38 258 PRO A C 1
ATOM 1925 O O . PRO A 1 258 ? -5.824 3.771 -3.041 1.00 68.38 258 PRO A O 1
ATOM 1928 N N . VAL A 1 259 ? -3.817 4.446 -2.305 1.00 77.69 259 VAL A N 1
ATOM 1929 C CA . VAL A 1 259 ? -3.538 3.219 -1.559 1.00 77.69 259 VAL A CA 1
ATOM 1930 C C . VAL A 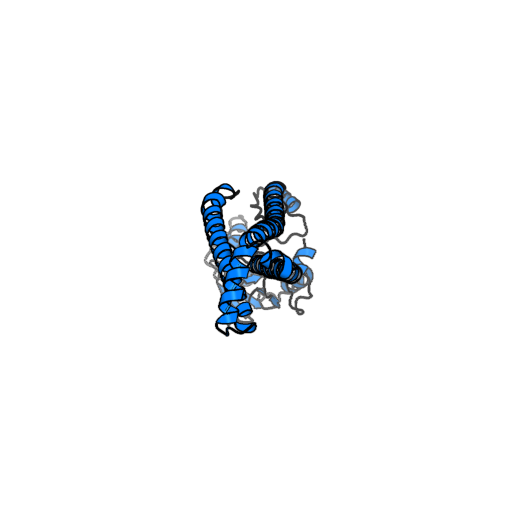1 259 ? -4.034 3.417 -0.136 1.00 77.69 259 VAL A C 1
ATOM 1932 O O . VAL A 1 259 ? -3.462 4.182 0.641 1.00 77.69 259 VAL A O 1
ATOM 1935 N N . ILE A 1 260 ? -5.107 2.716 0.217 1.00 76.31 260 ILE A N 1
ATOM 1936 C CA . ILE A 1 260 ? -5.596 2.691 1.592 1.00 76.31 260 ILE A CA 1
ATOM 1937 C C . ILE A 1 260 ? -4.663 1.780 2.390 1.00 76.31 260 ILE A C 1
ATOM 1939 O O . ILE A 1 260 ? -4.620 0.570 2.172 1.00 76.31 260 ILE A O 1
ATOM 1943 N N . ALA A 1 261 ? -3.925 2.353 3.341 1.00 82.75 261 ALA A N 1
ATOM 1944 C CA . ALA A 1 261 ? -3.114 1.598 4.292 1.00 82.75 261 ALA A CA 1
ATOM 1945 C C . ALA A 1 261 ? -4.020 0.900 5.325 1.00 82.75 261 ALA A C 1
ATOM 1947 O O . ALA A 1 261 ? -4.067 1.283 6.496 1.00 82.75 261 ALA A O 1
ATOM 1948 N N . ALA A 1 262 ? -4.763 -0.119 4.881 1.00 84.19 262 ALA A N 1
ATOM 1949 C CA . ALA A 1 262 ? -5.783 -0.806 5.672 1.00 84.19 262 ALA A CA 1
ATOM 1950 C C . ALA A 1 262 ? -5.235 -1.325 7.011 1.00 84.19 262 ALA A C 1
ATOM 1952 O O . ALA A 1 262 ? -5.911 -1.215 8.030 1.00 84.19 262 ALA A O 1
ATOM 1953 N N . GLY A 1 263 ? -3.985 -1.804 7.032 1.00 86.31 263 GLY A N 1
ATOM 1954 C CA . GLY A 1 263 ? -3.318 -2.244 8.260 1.00 86.31 263 GLY A CA 1
ATOM 1955 C C . GLY A 1 263 ? -3.129 -1.122 9.287 1.00 86.31 263 GLY A C 1
ATOM 1956 O O . GLY A 1 263 ? -3.443 -1.307 10.460 1.00 86.31 263 GLY A O 1
ATOM 1957 N N . ALA A 1 264 ? -2.685 0.063 8.855 1.00 83.69 264 ALA A N 1
ATOM 1958 C CA . ALA A 1 264 ? -2.519 1.214 9.745 1.00 83.69 264 ALA A CA 1
ATOM 1959 C C . ALA A 1 264 ? -3.871 1.716 10.273 1.00 83.69 264 ALA A C 1
ATOM 1961 O O . ALA A 1 264 ? -3.998 2.041 11.453 1.00 83.69 264 ALA A O 1
ATOM 1962 N N . PHE A 1 265 ? -4.896 1.717 9.417 1.00 83.62 265 PHE A N 1
ATOM 1963 C CA . PHE A 1 265 ? -6.253 2.098 9.799 1.00 83.62 265 PHE A CA 1
ATOM 1964 C C . PHE A 1 265 ? -6.864 1.125 10.816 1.00 83.62 265 PHE A C 1
ATOM 1966 O O . PHE A 1 265 ? -7.394 1.553 11.841 1.00 83.62 265 PHE A O 1
ATOM 1973 N N . ALA A 1 266 ? -6.738 -0.183 10.575 1.00 86.94 266 ALA A N 1
ATOM 1974 C CA . ALA A 1 266 ? -7.206 -1.216 11.493 1.00 86.94 266 ALA A CA 1
ATOM 1975 C C . ALA A 1 266 ? -6.496 -1.127 12.853 1.00 86.94 266 ALA A C 1
ATOM 1977 O O . ALA A 1 266 ? -7.147 -1.218 13.893 1.00 86.94 266 ALA A O 1
ATOM 1978 N N . LEU A 1 267 ? -5.181 -0.884 12.854 1.00 88.81 267 LEU A N 1
ATOM 1979 C CA . LEU A 1 267 ? -4.409 -0.694 14.080 1.00 88.81 267 LEU A CA 1
ATOM 1980 C C . LEU A 1 267 ? -4.864 0.553 14.854 1.00 88.81 267 LEU A C 1
ATOM 1982 O O . LEU A 1 267 ? -5.070 0.475 16.063 1.00 88.81 267 LEU A O 1
ATOM 1986 N N . ALA A 1 268 ? -5.071 1.684 14.176 1.00 86.62 268 ALA A N 1
ATOM 1987 C CA . ALA A 1 2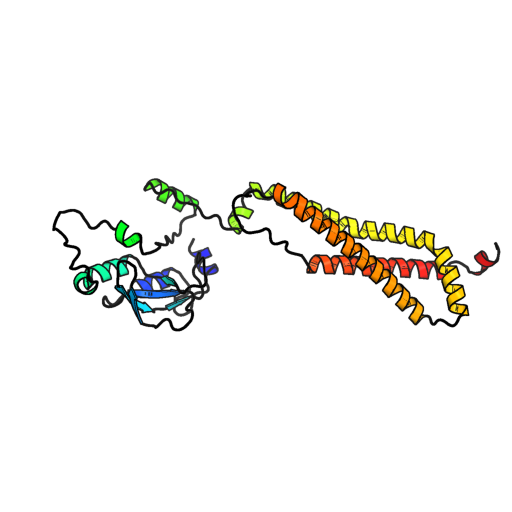68 ? -5.561 2.908 14.810 1.00 86.62 268 ALA A CA 1
ATOM 1988 C C . ALA A 1 268 ? -6.965 2.722 15.414 1.00 86.62 268 ALA A C 1
ATOM 1990 O O . ALA A 1 268 ? -7.201 3.111 16.560 1.00 86.62 268 ALA A O 1
ATOM 1991 N N . ALA A 1 269 ? -7.874 2.065 14.684 1.00 85.50 269 ALA A N 1
ATOM 1992 C CA . ALA A 1 269 ? -9.212 1.734 15.171 1.00 85.50 269 ALA A CA 1
ATOM 1993 C C . ALA A 1 269 ? -9.163 0.809 16.398 1.00 85.50 269 ALA A C 1
ATOM 1995 O O . ALA A 1 269 ? -9.885 1.031 17.372 1.00 85.50 269 ALA A O 1
ATOM 1996 N N . LEU A 1 270 ? -8.270 -0.187 16.390 1.00 88.62 270 LEU A N 1
ATOM 1997 C CA . LEU A 1 270 ? -8.056 -1.084 17.523 1.00 88.62 270 LEU A CA 1
ATOM 1998 C C . LEU A 1 270 ? -7.540 -0.328 18.757 1.00 88.62 270 LEU A C 1
ATOM 2000 O O . LEU A 1 270 ? -8.073 -0.516 19.849 1.00 88.62 270 LEU A O 1
ATOM 2004 N N . ILE A 1 271 ? -6.544 0.551 18.596 1.00 90.19 271 ILE A N 1
ATOM 2005 C CA . ILE A 1 271 ? -6.002 1.368 19.697 1.00 90.19 271 ILE A CA 1
ATOM 2006 C C . ILE A 1 271 ? -7.095 2.267 20.285 1.00 90.19 271 ILE A C 1
ATOM 2008 O O . ILE A 1 271 ? -7.238 2.333 21.507 1.00 90.19 271 ILE A O 1
ATOM 2012 N N . ALA A 1 272 ? -7.899 2.914 19.437 1.00 86.50 272 ALA A N 1
ATOM 2013 C CA . ALA A 1 272 ? -9.017 3.744 19.879 1.00 86.50 272 ALA A CA 1
ATOM 2014 C C . ALA A 1 272 ? -10.060 2.929 20.664 1.00 86.50 272 ALA A C 1
ATOM 2016 O O . ALA A 1 272 ? -10.495 3.351 21.737 1.00 86.50 272 ALA A O 1
ATOM 2017 N N . PHE A 1 273 ? -10.410 1.733 20.180 1.00 86.62 273 PHE A N 1
ATOM 2018 C CA . PHE A 1 273 ? -11.361 0.837 20.840 1.00 86.62 273 PHE A CA 1
ATOM 2019 C C . PHE A 1 273 ? -10.871 0.362 22.211 1.00 86.62 273 PHE A C 1
ATOM 2021 O O . PHE A 1 273 ? -11.597 0.453 23.208 1.00 86.62 273 PHE A O 1
ATOM 2028 N N . VAL A 1 274 ? -9.621 -0.100 22.286 1.00 90.31 274 VAL A N 1
ATOM 2029 C CA . VAL A 1 274 ? -9.000 -0.521 23.548 1.00 90.31 274 VAL A CA 1
ATOM 2030 C C . VAL A 1 274 ? -8.915 0.662 24.514 1.00 90.31 274 VAL A C 1
ATOM 2032 O O . VAL A 1 274 ? -9.323 0.534 25.670 1.00 90.31 274 VAL A O 1
ATOM 2035 N N . GLY A 1 275 ? -8.474 1.831 24.040 1.00 89.81 275 GLY A N 1
ATOM 2036 C CA . GLY A 1 275 ? -8.386 3.057 24.834 1.00 89.81 275 GLY A CA 1
ATOM 2037 C C . GLY A 1 275 ? -9.730 3.481 25.428 1.00 89.81 275 GLY A C 1
ATOM 2038 O O . GLY A 1 275 ? -9.834 3.676 26.640 1.00 89.81 275 GLY A O 1
ATOM 2039 N N . ALA A 1 276 ? -10.782 3.542 24.607 1.00 87.00 276 ALA A N 1
ATOM 2040 C CA . ALA A 1 276 ? -12.134 3.882 25.052 1.00 87.00 276 ALA A CA 1
ATOM 2041 C C . ALA A 1 276 ? -12.671 2.883 26.094 1.00 87.00 276 ALA A C 1
ATOM 2043 O O . ALA A 1 276 ? -13.260 3.284 27.104 1.00 87.00 276 ALA A O 1
ATOM 2044 N N . THR A 1 277 ? -12.407 1.588 25.896 1.00 85.88 277 THR A N 1
ATOM 2045 C CA . THR A 1 277 ? -12.811 0.525 26.830 1.00 85.88 277 THR A CA 1
ATOM 2046 C C . THR A 1 277 ? -12.105 0.661 28.182 1.00 85.88 277 THR A C 1
ATOM 2048 O O . THR A 1 277 ? -12.746 0.547 29.232 1.00 85.88 277 THR A O 1
ATOM 2051 N N . VAL A 1 278 ? -10.799 0.952 28.181 1.00 89.12 278 VAL A N 1
ATOM 2052 C CA . VAL A 1 278 ? -10.007 1.172 29.404 1.00 89.12 278 VAL A CA 1
ATOM 2053 C C . VAL A 1 278 ? -10.493 2.409 30.158 1.00 89.12 278 VAL A C 1
ATOM 2055 O O . VAL A 1 278 ? -10.722 2.335 31.369 1.00 89.12 278 VAL A O 1
ATOM 2058 N N . VAL A 1 279 ? -10.705 3.526 29.454 1.00 88.38 279 VAL A N 1
ATOM 2059 C CA . VAL A 1 279 ? -11.247 4.767 30.029 1.00 88.38 279 VAL A CA 1
ATOM 2060 C C . VAL A 1 279 ? -12.577 4.492 30.722 1.00 88.38 279 VAL A C 1
ATOM 2062 O O . VAL A 1 279 ? -12.742 4.821 31.901 1.00 88.38 279 VAL A O 1
ATOM 2065 N N . TRP A 1 280 ? -13.494 3.807 30.042 1.00 82.94 280 TRP A N 1
ATOM 2066 C CA . TRP A 1 280 ? -14.786 3.454 30.615 1.00 82.94 280 TRP A CA 1
ATOM 2067 C C . TRP A 1 280 ? -14.662 2.545 31.845 1.00 82.94 280 TRP A C 1
ATOM 2069 O O . TRP A 1 280 ? -15.266 2.809 32.891 1.00 82.94 280 TRP A O 1
ATOM 2079 N N . TRP A 1 281 ? -13.851 1.488 31.759 1.00 84.38 281 TRP A N 1
ATOM 2080 C CA . TRP A 1 281 ? -13.654 0.558 32.870 1.00 84.38 281 TRP A CA 1
ATOM 2081 C C . TRP A 1 281 ? -13.067 1.264 34.100 1.00 84.38 281 TRP A C 1
ATOM 2083 O O . TRP A 1 281 ? -13.524 1.043 35.228 1.00 84.38 281 TRP A O 1
ATOM 2093 N N . SER A 1 282 ? -12.116 2.177 33.886 1.00 85.06 282 SER A N 1
ATOM 2094 C CA . SER A 1 282 ? -11.525 2.998 34.946 1.00 85.06 282 SER A CA 1
ATOM 2095 C C . SER A 1 282 ? -12.553 3.931 35.601 1.00 85.06 282 SER A C 1
ATOM 2097 O O . SER A 1 282 ? -12.597 4.039 36.834 1.00 85.06 282 SER A O 1
ATOM 2099 N N . ALA A 1 283 ? -13.439 4.538 34.803 1.00 82.50 283 ALA A N 1
ATOM 2100 C CA . ALA A 1 283 ? -14.517 5.391 35.288 1.00 82.50 283 ALA A CA 1
ATOM 2101 C C . ALA A 1 283 ? -15.507 4.586 36.139 1.00 82.50 283 ALA A C 1
ATOM 2103 O O . ALA A 1 283 ? -15.857 5.004 37.245 1.00 82.50 283 ALA A O 1
ATOM 2104 N N . ARG A 1 284 ? -15.878 3.380 35.690 1.00 78.88 284 ARG A N 1
ATOM 2105 C CA . ARG A 1 284 ? -16.776 2.474 36.421 1.00 78.88 284 ARG A CA 1
ATOM 2106 C C . ARG A 1 284 ? -16.181 2.007 37.747 1.00 78.88 284 ARG A C 1
ATOM 2108 O O . ARG A 1 284 ? -16.871 2.006 38.766 1.00 78.88 284 ARG A O 1
ATOM 2115 N N . ARG A 1 285 ? -14.901 1.624 37.757 1.00 80.31 285 ARG A N 1
ATOM 2116 C CA . ARG A 1 285 ? -14.206 1.174 38.976 1.00 80.31 285 ARG A CA 1
ATOM 2117 C C . ARG A 1 285 ? -14.022 2.304 39.987 1.00 80.31 285 ARG A C 1
ATOM 2119 O O . ARG A 1 285 ? -14.000 2.047 41.189 1.00 80.31 285 ARG A O 1
ATOM 2126 N N . SER A 1 286 ? -13.864 3.534 39.509 1.00 76.00 286 SER A N 1
ATOM 2127 C CA . SER A 1 286 ? -13.820 4.724 40.362 1.00 76.00 286 SER A CA 1
ATOM 2128 C C . SER A 1 286 ? -15.200 5.034 40.947 1.00 76.00 286 SER A C 1
ATOM 2130 O O . SER A 1 286 ? -15.308 5.248 42.148 1.00 76.00 286 SER A O 1
ATOM 2132 N N . ALA A 1 287 ? -16.264 4.946 40.143 1.00 69.88 287 ALA A N 1
ATOM 2133 C CA . ALA A 1 287 ? -17.639 5.148 40.607 1.00 69.88 287 ALA A CA 1
ATOM 2134 C C . ALA A 1 287 ? -18.085 4.099 41.641 1.00 69.88 287 ALA A C 1
ATOM 2136 O O . ALA A 1 287 ? -18.768 4.439 42.595 1.00 69.88 287 ALA A O 1
ATOM 2137 N N . ALA A 1 288 ? -17.656 2.840 41.501 1.00 70.00 288 ALA A N 1
ATOM 2138 C CA . ALA A 1 288 ? -17.948 1.788 42.479 1.00 70.00 288 ALA A CA 1
ATOM 2139 C C . ALA A 1 288 ? -17.260 1.993 43.843 1.00 70.00 288 ALA A C 1
ATOM 2141 O O . ALA A 1 288 ? -17.638 1.340 44.811 1.00 70.00 288 ALA A O 1
ATOM 2142 N N . ARG A 1 289 ? -16.235 2.854 43.906 1.00 68.69 289 ARG A N 1
ATOM 2143 C CA . ARG A 1 289 ? -15.506 3.201 45.134 1.00 68.69 289 ARG A CA 1
ATOM 2144 C C . ARG A 1 289 ? -15.963 4.521 45.756 1.00 68.69 289 ARG A C 1
ATOM 2146 O O . ARG A 1 289 ? -15.604 4.777 46.897 1.00 68.69 289 ARG A O 1
ATOM 2153 N N . ALA A 1 290 ? -16.716 5.343 45.025 1.00 64.88 290 ALA A N 1
ATOM 2154 C CA . ALA A 1 290 ? -17.317 6.550 45.575 1.00 64.88 290 ALA A CA 1
ATOM 2155 C C . ALA A 1 290 ? -18.479 6.141 46.491 1.00 64.88 290 ALA A C 1
ATOM 2157 O O . ALA A 1 290 ? -19.374 5.408 46.067 1.00 64.88 290 ALA A O 1
ATOM 2158 N N . ASP A 1 291 ? -18.415 6.552 47.755 1.00 54.78 291 ASP A N 1
ATOM 2159 C CA . ASP A 1 291 ? -19.284 6.059 48.815 1.00 54.78 291 ASP A CA 1
ATOM 2160 C C . ASP A 1 291 ? -20.750 6.433 48.544 1.00 54.78 291 ASP A C 1
ATOM 2162 O O . ASP A 1 291 ? -21.153 7.598 48.564 1.00 54.78 291 ASP A O 1
ATOM 2166 N N . ILE A 1 292 ? -21.566 5.419 48.254 1.00 57.78 292 ILE A N 1
ATOM 2167 C CA . ILE A 1 292 ? -22.999 5.560 47.957 1.00 57.78 292 ILE A CA 1
ATOM 2168 C C . ILE A 1 292 ? -23.730 6.206 49.149 1.00 57.78 292 ILE A C 1
ATOM 2170 O O . ILE A 1 292 ? -24.755 6.866 48.962 1.00 57.78 292 ILE A O 1
ATOM 2174 N N . ALA A 1 293 ? -23.182 6.064 50.361 1.00 57.34 293 ALA A N 1
ATOM 2175 C CA . ALA A 1 293 ? -23.715 6.665 51.575 1.00 57.34 293 ALA A CA 1
ATOM 2176 C C . ALA A 1 293 ? -23.598 8.198 51.604 1.00 57.34 293 ALA A C 1
ATOM 2178 O O . ALA A 1 293 ? -24.431 8.843 52.234 1.00 57.34 293 ALA A O 1
ATOM 2179 N N . GLU A 1 294 ? -22.620 8.796 50.919 1.00 60.88 294 GLU A N 1
ATOM 2180 C CA . GLU A 1 294 ? -22.434 10.254 50.892 1.00 60.88 294 GLU A CA 1
ATOM 2181 C C . GLU A 1 294 ? -23.378 10.920 49.878 1.00 60.88 294 GLU A C 1
ATOM 2183 O O . GLU A 1 294 ? -23.968 11.962 50.151 1.00 60.88 294 GLU A O 1
ATOM 2188 N N . VAL A 1 295 ? -23.626 10.261 48.741 1.00 56.94 295 VAL A N 1
ATOM 2189 C CA . VAL A 1 295 ? -24.520 10.771 47.684 1.00 56.94 295 VAL A CA 1
ATOM 2190 C C . VAL A 1 295 ? -25.996 10.724 48.098 1.00 56.94 295 VAL A C 1
ATOM 2192 O O . VAL A 1 295 ? -26.761 11.606 47.720 1.00 56.94 295 VAL A O 1
ATOM 2195 N N . LEU A 1 296 ? -26.401 9.742 48.910 1.00 58.06 296 LEU A N 1
ATOM 2196 C CA . LEU A 1 296 ? -27.764 9.660 49.460 1.00 58.06 296 LEU A CA 1
ATOM 2197 C C . LEU A 1 296 ? -28.010 10.606 50.646 1.00 58.06 296 LEU A C 1
ATOM 2199 O O . LEU A 1 296 ? -29.138 10.693 51.118 1.00 58.06 296 LEU A O 1
ATOM 2203 N N . ARG A 1 297 ? -26.975 11.288 51.151 1.00 61.38 297 ARG A N 1
ATOM 2204 C CA . ARG A 1 297 ? -27.072 12.160 52.333 1.00 61.38 297 ARG A CA 1
ATOM 2205 C C . ARG A 1 297 ? -27.210 13.646 51.993 1.00 61.38 297 ARG A C 1
ATOM 2207 O O . ARG A 1 297 ? -27.455 14.441 52.894 1.00 61.38 297 ARG A O 1
ATOM 2214 N N . VAL A 1 298 ? -27.024 14.012 50.724 1.00 61.50 298 VAL A N 1
ATOM 2215 C CA . VAL A 1 298 ? -27.021 15.405 50.232 1.00 61.50 298 VAL A CA 1
ATOM 2216 C C . VAL A 1 298 ? -28.201 15.689 49.279 1.00 61.50 298 VAL A C 1
ATOM 2218 O O . VAL A 1 298 ? -28.346 16.813 48.807 1.00 61.50 298 VAL A O 1
ATOM 2221 N N . GLY A 1 299 ? -29.057 14.698 49.000 1.00 47.78 299 GLY A N 1
ATOM 2222 C CA . GLY A 1 299 ? -30.325 14.859 48.272 1.00 47.78 299 GLY A CA 1
ATOM 2223 C C . GLY A 1 299 ? -31.516 14.628 49.185 1.00 47.78 299 GLY A C 1
ATOM 2224 O O . GLY A 1 299 ? -32.530 15.329 48.991 1.00 47.78 299 GLY A O 1
#

Foldseek 3Di:
DFVVQLVVWPFDVLQVSGPVSVVVLQVPDPLQAGEKEKELDDDDDDQWDWDDFPQWTHTHGHSYYTPHGPPPPDSDIDIDHDPVSRVSSCVSCVVPGPVPVVPPPVDVDPDDPVVVCVRPVDDDDDPDDPVVVQVVCVVVVHHDDPPQDPVNVCPDPVNPVVVVVVVVVVVVVVVVLVVVLVVLLVVCLVCLVVVVVVVVVCVVVVNDPVVVVVVVLVVQLVVLVVVLVVVVVVVVVCCVVCVCVPPPCNPDDDDPDDDDPVVVSVVSSVSNSVSSVVSVVVSVVVVVPPDPVVVVVPD

Nearest PDB structures (foldseek):
  7tcg-assembly1_A  TM=4.146E-01  e=2.419E+00  Bacillus subtilis subsp. subtilis str. 168

pLDDT: mean 76.26, std 14.06, range [41.47, 95.25]

Solvent-accessible surface area (backbone atoms only — not comparable to full-atom values): 17846 Å² total; per-residue (Å²): 64,63,70,62,49,46,74,73,33,72,59,35,80,90,40,65,63,41,70,65,46,42,53,51,62,30,62,71,50,85,64,81,37,37,30,23,37,34,23,31,79,67,80,88,73,68,63,55,53,72,49,71,58,95,84,44,57,44,42,35,32,56,78,44,59,30,68,55,59,92,88,62,90,57,100,53,67,42,79,46,64,41,66,69,49,50,51,54,36,47,68,76,36,37,82,76,49,66,48,73,79,60,73,74,64,88,58,95,68,75,80,64,71,64,69,69,45,74,79,41,91,80,78,88,86,56,68,53,54,73,64,58,51,41,52,52,36,45,74,73,75,38,85,74,81,79,80,74,48,75,70,60,51,60,70,35,76,85,44,50,60,61,50,52,52,52,54,49,52,51,51,52,55,60,57,47,54,63,51,51,45,52,54,50,42,53,54,52,59,72,44,45,68,61,52,51,54,54,51,55,52,42,50,74,71,67,55,53,76,65,62,57,52,49,54,48,53,51,51,53,50,50,53,50,50,50,51,48,51,52,51,50,52,52,50,49,53,50,45,71,72,44,49,76,79,73,46,94,53,88,85,62,84,71,81,88,71,87,78,77,62,58,68,61,52,52,49,52,51,49,53,51,51,52,44,52,52,50,47,50,52,52,52,52,58,51,54,74,66,53,62,67,72,60,64,70,71,79,114